Protein AF-A0A0F7N0R4-F1 (afdb_monomer_lite)

pLDDT: mean 83.0, std 13.78, range [40.03, 98.12]

Sequence (291 aa):
MAAGTATLERPTSLPVPADRRVPARPVERRAVWWAACLICGGLAGLLLAVVGTLRGARPSRRRVLIVVWGTVVQAVLACAFAVLGSGGQIRPCAAPGEGGGVWQTARTVLNAPVSGAALLYAAGEGGEIYHCAANGTTAVILDDGFARAGTMYGTVFLTDQRAETQSPRMRKLSEHEARHSDQWALGSLLAGPAAFPALYAADEVFFPGAYNHFEQAAGLEDGGYDPPPDSPPAAGRLAVLSVGVLVGYTLAASPGRRRPAPVVRPGPVPAALHDPGADRGRETAKPAGRR

Radius of gyration: 32.19 Å; chains: 1; bounding box: 88×51×93 Å

Secondary structure (DSSP, 8-state):
--------PPP--PPPPTT--PPPPPTHHHHHHHHHHHHHHHHHHHHHHHHHHHTTPPPPHHHHHHHHHHHHHHHHHHHHHHHHTTSSEEE----------HHHHHHHHHHHHHHHHHHHHHHHTTPEEEEETTTTEEEEE-SS--STT-EEETTEEEE---S-TTSHHHHHHHHHHHHHHHHHHHHHHHH-TTHHHHHHHHHHHHS-GGG-HHHHHT-HHHHTPPPPPSS--HHHHHHHHHHHHHHHHHHHHS-----PPP--PPPPPP-----TT--------PPPP--

Foldseek 3Di:
DDDDDDDDDDPDPDPDPPPPPPPDDDPVVLVVCLVLLCQAWAPVSNVVSVVCVVVVHDDDPVRVVVSVVSSVLLVVLLVLLVVLVVPADEDEAPAPAPQDDPLLVLLCNLQSNQNSVVSVVLVVQVWHWYAHRRLRAIETAGCDDDPPAFDAGQRYTYGNPPDPSHDPLVNLLNQLSSLVNSLQSVLCNRTRNCRSVVLQVVQCVLFNDLRRVSSVSSPQVSNVHDHDPPDTDPSNVVVVVVVVVVVVCCVVVVPPPPPPDPPPDPDPPPPPPPPPPPPPDDDDDDDDDDD

Structure (mmCIF, N/CA/C/O backbone):
data_AF-A0A0F7N0R4-F1
#
_entry.id   AF-A0A0F7N0R4-F1
#
loop_
_atom_site.group_PDB
_atom_site.id
_atom_site.type_symbol
_atom_site.label_atom_id
_atom_site.label_alt_id
_atom_site.label_comp_id
_atom_site.label_asym_id
_atom_site.label_entity_id
_atom_site.label_seq_id
_atom_site.pdbx_PDB_ins_code
_atom_site.Cartn_x
_atom_site.Cartn_y
_atom_site.Cartn_z
_atom_site.occupancy
_atom_site.B_iso_or_equiv
_atom_site.auth_seq_id
_atom_site.auth_comp_id
_atom_site.auth_asym_id
_atom_site.auth_atom_id
_atom_site.pdbx_PDB_model_num
ATOM 1 N N . MET A 1 1 ? -65.897 5.878 63.036 1.00 42.22 1 MET A N 1
ATOM 2 C CA . MET A 1 1 ? -64.715 5.135 62.551 1.00 42.22 1 MET A CA 1
ATOM 3 C C . MET A 1 1 ? -63.951 6.067 61.625 1.00 42.22 1 MET A C 1
ATOM 5 O O . MET A 1 1 ? -64.451 6.362 60.550 1.00 42.22 1 MET A O 1
ATOM 9 N N . ALA A 1 2 ? -62.837 6.636 62.088 1.00 40.03 2 ALA A N 1
ATOM 10 C CA . ALA A 1 2 ? -62.040 7.594 61.323 1.00 40.03 2 ALA A CA 1
ATOM 11 C C . ALA A 1 2 ? -60.852 6.860 60.688 1.00 40.03 2 ALA A C 1
ATOM 13 O O . ALA A 1 2 ? -60.072 6.225 61.395 1.00 40.03 2 ALA A O 1
ATOM 14 N N . ALA A 1 3 ? -60.756 6.906 59.359 1.00 47.62 3 ALA A N 1
ATOM 15 C CA . ALA A 1 3 ? -59.657 6.324 58.600 1.00 47.62 3 ALA A CA 1
ATOM 16 C C . ALA A 1 3 ? -58.421 7.227 58.726 1.00 47.62 3 ALA A C 1
ATOM 18 O O . ALA A 1 3 ? -58.425 8.362 58.255 1.00 47.62 3 ALA A O 1
ATOM 19 N N . GLY A 1 4 ? -57.381 6.732 59.399 1.00 49.12 4 GLY A N 1
ATOM 20 C CA . GLY A 1 4 ? -56.104 7.425 59.534 1.00 49.12 4 GLY A CA 1
ATOM 21 C C . GLY A 1 4 ? -55.312 7.381 58.228 1.00 49.12 4 GLY A C 1
ATOM 22 O O . GLY A 1 4 ? -54.872 6.320 57.795 1.00 49.12 4 GLY A O 1
ATOM 23 N N . THR A 1 5 ? -55.121 8.539 57.606 1.00 60.91 5 THR A N 1
ATOM 24 C CA . THR A 1 5 ? -54.169 8.764 56.513 1.00 60.91 5 THR A CA 1
ATOM 25 C C . THR A 1 5 ? -52.740 8.666 57.042 1.00 60.91 5 THR A C 1
ATOM 27 O O . THR A 1 5 ? -52.272 9.567 57.734 1.00 60.91 5 THR A O 1
ATOM 30 N N . ALA A 1 6 ? -52.046 7.574 56.719 1.00 57.62 6 ALA A N 1
ATOM 31 C CA . ALA A 1 6 ? -50.618 7.423 56.974 1.00 57.62 6 ALA A CA 1
ATOM 32 C C . ALA A 1 6 ? -49.815 8.176 55.900 1.00 57.62 6 ALA A C 1
ATOM 34 O O . ALA A 1 6 ? -49.790 7.791 54.730 1.00 57.62 6 ALA A O 1
ATOM 35 N N . THR A 1 7 ? -49.171 9.268 56.297 1.00 61.19 7 THR A N 1
ATOM 36 C CA . THR A 1 7 ? -48.218 10.027 55.485 1.00 61.19 7 THR A CA 1
ATOM 37 C C . THR A 1 7 ? -46.930 9.216 55.343 1.00 61.19 7 THR A C 1
ATOM 39 O O . THR A 1 7 ? -46.202 9.012 56.309 1.00 61.19 7 THR A O 1
ATOM 42 N N . LEU A 1 8 ? -46.658 8.721 54.135 1.00 59.88 8 LEU A N 1
ATOM 43 C CA . LEU A 1 8 ? -45.416 8.024 53.803 1.00 59.88 8 LEU A CA 1
ATOM 44 C C . LEU A 1 8 ? -44.277 9.054 53.725 1.00 59.88 8 LEU A C 1
ATOM 46 O O . LEU A 1 8 ? -44.178 9.805 52.752 1.00 59.88 8 LEU A O 1
ATOM 50 N N . GLU A 1 9 ? -43.437 9.122 54.760 1.00 63.44 9 GLU A N 1
ATOM 51 C CA . GLU A 1 9 ? -42.225 9.943 54.744 1.00 63.44 9 GLU A CA 1
ATOM 52 C C . GLU A 1 9 ? -41.268 9.454 53.651 1.00 63.44 9 GLU A C 1
ATOM 54 O O . GLU A 1 9 ? -40.912 8.276 53.559 1.00 63.44 9 GLU A O 1
ATOM 59 N N . ARG A 1 10 ? -40.863 10.382 52.781 1.00 71.38 10 ARG A N 1
ATOM 60 C CA . ARG A 1 10 ? -39.914 10.129 51.700 1.00 71.38 10 ARG A CA 1
ATOM 61 C C . ARG A 1 10 ? -38.535 9.881 52.323 1.00 71.38 10 ARG A C 1
ATOM 63 O O . ARG A 1 10 ? -38.032 10.786 52.984 1.00 71.38 10 ARG A O 1
ATOM 70 N N . PRO A 1 11 ? -37.898 8.716 52.107 1.00 67.81 11 PRO A N 1
ATOM 71 C CA . PRO A 1 11 ? -36.597 8.434 52.692 1.00 67.81 11 PRO A CA 1
ATOM 72 C C . PRO A 1 11 ? -35.573 9.461 52.208 1.00 67.81 11 PRO A C 1
ATOM 74 O O . PRO A 1 11 ? -35.358 9.634 51.004 1.00 67.81 11 PRO A O 1
ATOM 77 N N . THR A 1 12 ? -34.962 10.153 53.165 1.00 76.19 12 THR A N 1
ATOM 78 C CA . THR A 1 12 ? -33.886 11.117 52.955 1.00 76.19 12 THR A CA 1
ATOM 79 C C . THR A 1 12 ? -32.720 10.391 52.295 1.00 76.19 12 THR A C 1
ATOM 81 O O . THR A 1 12 ? -32.043 9.570 52.913 1.00 76.19 12 THR A O 1
ATOM 84 N N . SER A 1 13 ? -32.510 10.643 51.005 1.00 72.31 13 SER A N 1
ATOM 85 C CA . SER A 1 13 ? -31.390 10.085 50.255 1.00 72.31 13 SER A CA 1
ATOM 86 C C . SER A 1 13 ? -30.082 10.532 50.903 1.00 72.31 13 SER A C 1
ATOM 88 O O . SER A 1 13 ? -29.785 11.729 50.918 1.00 72.31 13 SER A O 1
ATOM 90 N N . LEU A 1 14 ? -29.317 9.578 51.440 1.00 73.12 14 LEU A N 1
ATOM 91 C CA . LEU A 1 14 ? -27.995 9.842 52.000 1.00 73.12 14 LEU A CA 1
ATOM 92 C C . LEU A 1 14 ? -27.112 10.528 50.943 1.00 73.12 14 LEU A C 1
ATOM 94 O O . LEU A 1 14 ? -27.122 10.109 49.780 1.00 73.12 14 LEU A O 1
ATOM 98 N N . PRO A 1 15 ? -26.351 11.570 51.321 1.00 72.88 15 PRO A N 1
ATOM 99 C CA . PRO A 1 15 ? -25.442 12.245 50.409 1.00 72.88 15 PRO A CA 1
ATOM 100 C C . PRO A 1 15 ? -24.428 11.231 49.874 1.00 72.88 15 PRO A C 1
ATOM 102 O O . PRO A 1 15 ? -23.649 10.647 50.626 1.00 72.88 15 PRO A O 1
ATOM 105 N N . VAL A 1 16 ? -24.459 10.996 48.561 1.00 72.75 16 VAL A N 1
ATOM 106 C CA . VAL A 1 16 ? -23.454 10.174 47.882 1.00 72.75 16 VAL A CA 1
ATOM 107 C C . VAL A 1 16 ? -22.102 10.871 48.071 1.00 72.75 16 VAL A C 1
ATOM 109 O O . VAL A 1 16 ? -21.978 12.032 47.671 1.00 72.75 16 VAL A O 1
ATOM 112 N N . PRO A 1 17 ? -21.093 10.219 48.679 1.00 73.44 17 PRO A N 1
ATOM 113 C CA . PRO A 1 17 ? -19.802 10.846 48.926 1.00 73.44 17 PRO A CA 1
ATOM 114 C C . PRO A 1 17 ? -19.185 11.319 47.606 1.00 73.44 17 PRO A C 1
ATOM 116 O O . PRO A 1 17 ? -19.053 10.553 46.648 1.00 73.44 17 PRO A O 1
ATOM 119 N N . ALA A 1 18 ? -18.813 12.598 47.564 1.00 68.88 18 ALA A N 1
ATOM 120 C CA . ALA A 1 18 ? -18.333 13.303 46.375 1.00 68.88 18 ALA A CA 1
ATOM 121 C C . ALA A 1 18 ? -16.980 12.789 45.821 1.00 68.88 18 ALA A C 1
ATOM 123 O O . ALA A 1 18 ? -16.531 13.246 44.769 1.00 68.88 18 ALA A O 1
ATOM 124 N N . ASP A 1 19 ? -16.357 11.807 46.477 1.00 65.69 19 ASP A N 1
ATOM 125 C CA . ASP A 1 19 ? -14.932 11.478 46.337 1.00 65.69 19 ASP A CA 1
ATOM 126 C C . ASP A 1 19 ? -14.569 10.377 45.331 1.00 65.69 19 ASP A C 1
ATOM 128 O O . ASP A 1 19 ? -13.415 9.965 45.230 1.00 65.69 19 ASP A O 1
ATOM 132 N N . ARG A 1 20 ? -15.509 9.914 44.502 1.00 66.94 20 ARG A N 1
ATOM 133 C CA . ARG A 1 20 ? -15.181 9.023 43.369 1.00 66.94 20 ARG A CA 1
ATOM 134 C C . ARG A 1 20 ? -15.458 9.665 42.020 1.00 66.94 20 ARG A C 1
ATOM 136 O O . ARG A 1 20 ? -16.084 9.070 41.144 1.00 66.94 20 ARG A O 1
ATOM 143 N N . ARG A 1 21 ? -14.920 10.867 41.796 1.00 70.25 21 ARG A N 1
ATOM 144 C CA . ARG A 1 21 ? -14.707 11.333 40.419 1.00 70.25 21 ARG A CA 1
ATOM 145 C C . ARG A 1 21 ? -13.590 10.493 39.812 1.00 70.25 21 ARG A C 1
ATOM 147 O O . ARG A 1 21 ? -12.414 10.712 40.077 1.00 70.25 21 ARG A O 1
ATOM 154 N N . VAL A 1 22 ? -13.968 9.492 39.018 1.00 70.56 22 VAL A N 1
ATOM 155 C CA . VAL A 1 22 ? -13.020 8.748 38.182 1.00 70.56 22 VAL A CA 1
ATOM 156 C C . VAL A 1 22 ? -12.262 9.781 37.343 1.00 70.56 22 VAL A C 1
ATOM 158 O O . VAL A 1 22 ? -12.920 10.532 36.616 1.00 70.56 22 VAL A O 1
ATOM 161 N N . PRO A 1 23 ? -10.923 9.863 37.438 1.00 74.06 23 PRO A N 1
ATOM 162 C CA . PRO A 1 23 ? -10.163 10.862 36.704 1.00 74.06 23 PRO A CA 1
ATOM 163 C C . PRO A 1 23 ? -10.482 10.737 35.216 1.00 74.06 23 PRO A C 1
ATOM 165 O O . PRO A 1 23 ? -10.454 9.638 34.645 1.00 74.06 23 PRO A O 1
ATOM 168 N N . ALA A 1 24 ? -10.837 11.866 34.598 1.00 69.44 24 ALA A N 1
ATOM 169 C CA . ALA A 1 24 ? -11.063 11.931 33.167 1.00 69.44 24 ALA A CA 1
ATOM 170 C C . ALA A 1 24 ? -9.808 11.391 32.475 1.00 69.44 24 ALA A C 1
ATOM 172 O O . ALA A 1 24 ? -8.700 11.880 32.691 1.00 69.44 24 ALA A O 1
ATOM 173 N N . ARG A 1 25 ? -9.960 10.316 31.695 1.00 69.19 25 ARG A N 1
ATOM 174 C CA . ARG A 1 25 ? -8.814 9.737 30.992 1.00 69.19 25 ARG A CA 1
ATOM 175 C C . ARG A 1 25 ? -8.260 10.777 30.011 1.00 69.19 25 ARG A C 1
ATOM 177 O O . ARG A 1 25 ? -9.061 11.353 29.273 1.00 69.19 25 ARG A O 1
ATOM 184 N N . PRO A 1 26 ? -6.933 10.970 29.956 1.00 75.94 26 PRO A N 1
ATOM 185 C CA . PRO A 1 26 ? -6.320 12.004 29.132 1.00 75.94 26 PRO A CA 1
ATOM 186 C C . PRO A 1 26 ? -6.641 11.793 27.647 1.00 75.94 26 PRO A C 1
ATOM 188 O O . PRO A 1 26 ? -6.550 10.675 27.127 1.00 75.94 26 PRO A O 1
ATOM 191 N N . VAL A 1 27 ? -7.031 12.881 26.977 1.00 80.50 27 VAL A N 1
ATOM 192 C CA . VAL A 1 27 ? -7.391 12.939 25.548 1.00 80.50 27 VAL A CA 1
ATOM 193 C C . VAL A 1 27 ? -6.231 12.475 24.657 1.00 80.50 27 VAL A C 1
ATOM 195 O O . VAL A 1 27 ? -6.460 11.810 23.649 1.00 80.50 27 VAL A O 1
ATOM 198 N N . GLU A 1 28 ? -4.991 12.713 25.084 1.00 80.62 28 GLU A N 1
ATOM 199 C CA . GLU A 1 28 ? -3.750 12.367 24.374 1.00 80.62 28 GLU A CA 1
ATOM 200 C C . GLU A 1 28 ? -3.661 10.886 23.984 1.00 80.62 28 GLU A C 1
ATOM 202 O O . GLU A 1 28 ? -3.286 10.548 22.861 1.00 80.62 28 GLU A O 1
ATOM 207 N N . ARG A 1 29 ? -4.106 9.977 24.862 1.00 87.44 29 ARG A N 1
ATOM 208 C CA . ARG A 1 29 ? -4.071 8.531 24.576 1.00 87.44 29 ARG A CA 1
ATOM 209 C C . ARG A 1 29 ? -4.989 8.136 23.417 1.00 87.44 29 ARG A C 1
ATOM 211 O O . ARG A 1 29 ? -4.783 7.086 22.815 1.00 87.44 29 ARG A O 1
ATOM 218 N N . ARG A 1 30 ? -6.011 8.946 23.114 1.00 90.75 30 ARG A N 1
ATOM 219 C CA . ARG A 1 30 ? -6.930 8.701 21.992 1.00 90.75 30 ARG A CA 1
ATOM 220 C C . ARG A 1 30 ? -6.289 9.094 20.668 1.00 90.75 30 ARG A C 1
ATOM 222 O O . ARG A 1 30 ? -6.369 8.314 19.730 1.00 90.75 30 ARG A O 1
ATOM 229 N N . ALA A 1 31 ? -5.615 10.242 20.621 1.00 91.62 31 ALA A N 1
ATOM 230 C CA . ALA A 1 31 ? -4.948 10.721 19.413 1.00 91.62 31 ALA A CA 1
ATOM 231 C C . ALA A 1 31 ? -3.847 9.754 18.951 1.00 91.62 31 ALA A C 1
ATOM 233 O O . ALA A 1 31 ? -3.835 9.356 17.790 1.00 91.62 31 ALA A O 1
ATOM 234 N N . VAL A 1 32 ? -2.998 9.287 19.877 1.00 93.25 32 VAL A N 1
ATOM 235 C CA . VAL A 1 32 ? -1.951 8.292 19.572 1.00 93.25 32 VAL A CA 1
ATOM 236 C C . VAL A 1 32 ? -2.558 6.994 19.031 1.00 93.25 32 VAL A C 1
ATOM 238 O O . VAL A 1 32 ? -2.083 6.442 18.042 1.00 93.25 32 VAL A O 1
ATOM 241 N N . TRP A 1 33 ? -3.647 6.519 19.643 1.00 94.12 33 TRP A N 1
ATOM 242 C CA . TRP A 1 33 ? -4.355 5.327 19.175 1.00 94.12 33 TRP A CA 1
ATOM 243 C C . TRP A 1 33 ? -4.931 5.496 17.762 1.00 94.12 33 TRP A C 1
ATOM 245 O O . TRP A 1 33 ? -4.833 4.586 16.939 1.00 94.12 33 TRP A O 1
ATOM 255 N N . TRP A 1 34 ? -5.529 6.652 17.472 1.00 95.88 34 TRP A N 1
ATOM 256 C CA . TRP A 1 34 ? -6.086 6.966 16.157 1.00 95.88 34 TRP A CA 1
ATOM 257 C C . TRP A 1 34 ? -5.004 7.063 15.083 1.00 95.88 34 TRP A C 1
ATOM 259 O O . TRP A 1 34 ? -5.170 6.471 14.020 1.00 95.88 34 TRP A O 1
ATOM 269 N N . ALA A 1 35 ? -3.883 7.722 15.383 1.00 94.62 35 ALA A N 1
ATOM 270 C CA . ALA A 1 35 ? -2.737 7.808 14.484 1.00 94.62 35 ALA A CA 1
ATOM 271 C C . ALA A 1 35 ? -2.163 6.420 14.159 1.00 94.62 35 ALA A C 1
ATOM 273 O O . ALA A 1 35 ? -1.967 6.091 12.994 1.00 94.62 35 ALA A O 1
ATOM 274 N N . ALA A 1 36 ? -1.989 5.558 15.165 1.00 93.94 36 ALA A N 1
ATOM 275 C CA . ALA A 1 36 ? -1.517 4.191 14.949 1.00 93.94 36 ALA A CA 1
ATOM 276 C C . ALA A 1 36 ? -2.483 3.371 14.066 1.00 93.94 36 ALA A C 1
ATOM 278 O O . ALA A 1 36 ? -2.060 2.614 13.191 1.00 93.94 36 ALA A O 1
ATOM 279 N N . CYS A 1 37 ? -3.798 3.556 14.240 1.00 94.75 37 CYS A N 1
ATOM 280 C CA . CYS A 1 37 ? -4.799 2.915 13.383 1.00 94.75 37 CYS A CA 1
ATOM 281 C C . CYS A 1 37 ? -4.778 3.447 11.942 1.00 94.75 37 CYS A C 1
ATOM 283 O O . CYS A 1 37 ? -4.999 2.659 11.025 1.00 94.75 37 CYS A O 1
ATOM 285 N N . LEU A 1 38 ? -4.504 4.742 11.746 1.00 95.56 38 LEU A N 1
ATOM 286 C CA . LEU A 1 38 ? -4.322 5.347 10.425 1.00 95.56 38 LEU A CA 1
ATOM 287 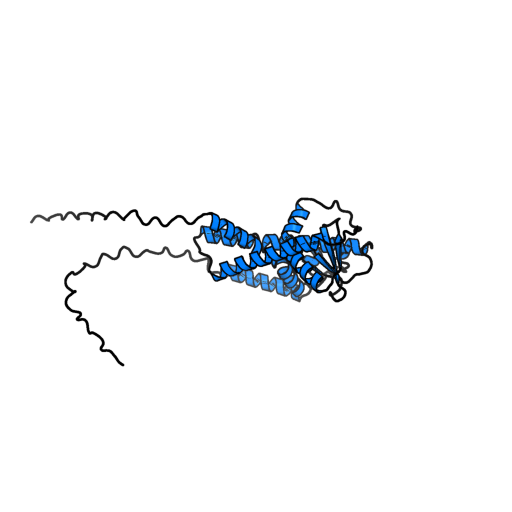C C . LEU A 1 38 ? -3.089 4.771 9.716 1.00 95.56 38 LEU A C 1
ATOM 289 O O . LEU A 1 38 ? -3.181 4.379 8.562 1.00 95.56 38 LEU A O 1
ATOM 293 N N . ILE A 1 39 ? -1.959 4.651 10.417 1.00 93.69 39 ILE A N 1
ATOM 294 C CA . ILE A 1 39 ? -0.712 4.104 9.852 1.00 93.69 39 ILE A CA 1
ATOM 295 C C . ILE A 1 39 ? -0.875 2.631 9.444 1.00 93.69 39 ILE A C 1
ATOM 297 O O . ILE A 1 39 ? -0.385 2.213 8.397 1.00 93.69 39 ILE A O 1
ATOM 301 N N . CYS A 1 40 ? -1.560 1.830 10.266 1.00 94.00 40 CYS A N 1
ATOM 302 C CA . CYS A 1 40 ? -1.717 0.396 10.008 1.00 94.00 40 CYS A CA 1
ATOM 303 C C . CYS A 1 40 ? -2.836 0.063 9.013 1.00 94.00 40 CYS A C 1
ATOM 305 O O . CYS A 1 40 ? -2.734 -0.931 8.303 1.00 94.00 40 CYS A O 1
ATOM 307 N N . GLY A 1 41 ? -3.931 0.825 9.019 1.00 92.75 41 GLY A N 1
ATOM 308 C CA . GLY A 1 41 ? -5.164 0.469 8.310 1.00 92.75 41 GLY A CA 1
ATOM 309 C C . GLY A 1 41 ? -5.760 1.596 7.477 1.00 92.75 41 GLY A C 1
ATOM 310 O O . GLY A 1 41 ? -6.936 1.514 7.123 1.00 92.75 41 GLY A O 1
ATOM 311 N N . GLY A 1 42 ? -5.005 2.663 7.219 1.00 95.81 42 GLY A N 1
ATOM 312 C CA . GLY A 1 42 ? -5.467 3.812 6.452 1.00 95.81 42 GLY A CA 1
ATOM 313 C C . GLY A 1 42 ? -6.679 4.512 7.076 1.00 95.81 42 GLY A C 1
ATOM 314 O O . GLY A 1 42 ? -6.965 4.416 8.278 1.00 95.81 42 GLY A O 1
ATOM 315 N N . LEU A 1 43 ? -7.425 5.224 6.236 1.00 96.75 43 LEU A N 1
ATOM 316 C CA . LEU A 1 43 ? -8.651 5.926 6.611 1.00 96.75 43 LEU A CA 1
ATOM 317 C C . LEU A 1 43 ? -9.712 4.972 7.182 1.00 96.75 43 LEU A C 1
ATOM 319 O O . LEU A 1 43 ? -10.413 5.339 8.128 1.00 96.75 43 LEU A O 1
ATOM 323 N N . ALA A 1 44 ? -9.799 3.735 6.683 1.00 96.06 44 ALA A N 1
ATOM 324 C CA . ALA A 1 44 ? -10.701 2.720 7.225 1.00 96.06 44 ALA A CA 1
ATOM 325 C C . ALA A 1 44 ? -10.356 2.363 8.683 1.00 96.06 44 ALA A C 1
ATOM 327 O O . ALA A 1 44 ? -11.233 2.344 9.556 1.00 96.06 44 ALA A O 1
ATOM 328 N N . GLY A 1 45 ? -9.072 2.133 8.976 1.00 95.06 45 GLY A N 1
ATOM 329 C CA . GLY A 1 45 ? -8.573 1.870 10.325 1.00 95.06 45 GLY A CA 1
ATOM 330 C C . GLY A 1 45 ? -8.865 3.024 11.286 1.00 95.06 45 GLY A C 1
ATOM 331 O O . GLY A 1 45 ? -9.372 2.797 12.394 1.00 95.06 45 GLY A O 1
ATOM 332 N N . LEU A 1 46 ? -8.615 4.259 10.841 1.00 96.25 46 LEU A N 1
ATOM 333 C CA . LEU A 1 46 ? -8.924 5.480 11.587 1.00 96.25 46 LEU A CA 1
ATOM 334 C C . LEU A 1 46 ? -10.423 5.596 11.895 1.00 96.25 46 LEU A C 1
ATOM 336 O O . LEU A 1 46 ? -10.801 5.768 13.057 1.00 96.25 46 LEU A O 1
ATOM 340 N N . LEU A 1 47 ? -11.285 5.445 10.886 1.00 96.25 47 LEU A N 1
ATOM 341 C CA . LEU A 1 47 ? -12.737 5.535 11.040 1.00 96.25 47 LEU A CA 1
ATOM 342 C C . LEU A 1 47 ? -13.253 4.524 12.073 1.00 96.25 47 LEU A C 1
ATOM 344 O O . LEU A 1 47 ? -14.004 4.883 12.984 1.00 96.25 47 LEU A O 1
ATOM 348 N N . LEU A 1 48 ? -12.802 3.268 11.992 1.00 94.19 48 LEU A N 1
ATOM 349 C CA . LEU A 1 48 ? -13.169 2.225 12.954 1.00 94.19 48 LEU A CA 1
ATOM 350 C C . LEU A 1 48 ? -12.709 2.560 14.380 1.00 94.19 48 LEU A C 1
ATOM 352 O O . LEU A 1 48 ? -13.413 2.252 15.348 1.00 94.19 48 LEU A O 1
ATOM 356 N N . ALA A 1 49 ? -11.536 3.175 14.533 1.00 93.56 49 ALA A N 1
ATOM 357 C CA . ALA A 1 49 ? -11.013 3.590 15.829 1.00 93.56 49 ALA A CA 1
ATOM 358 C C . ALA A 1 49 ? -11.805 4.765 16.425 1.00 93.56 49 ALA A C 1
ATOM 360 O O . ALA A 1 49 ? -12.160 4.720 17.610 1.00 93.56 49 ALA A O 1
ATOM 361 N N . VAL A 1 50 ? -12.141 5.774 15.616 1.00 94.00 50 VAL A N 1
ATOM 362 C CA . VAL A 1 50 ? -12.950 6.932 16.027 1.00 94.00 50 VAL A CA 1
ATOM 363 C C . VAL A 1 50 ? -14.351 6.483 16.431 1.00 94.00 50 VAL A C 1
ATOM 365 O O . VAL A 1 50 ? -14.763 6.731 17.564 1.00 94.00 50 VAL A O 1
ATOM 368 N N . VAL A 1 51 ? -15.053 5.732 15.576 1.00 93.62 51 VAL A N 1
ATOM 369 C CA . VAL A 1 51 ? -16.404 5.220 15.871 1.00 93.62 51 VAL A CA 1
ATOM 370 C C . VAL A 1 51 ? -16.404 4.341 17.122 1.00 93.62 51 VAL A C 1
ATOM 372 O O . VAL A 1 51 ? -17.287 4.474 17.972 1.00 93.62 51 VAL A O 1
ATOM 375 N N . GLY A 1 52 ? -15.404 3.467 17.278 1.00 92.25 52 GLY A N 1
ATOM 376 C CA . GLY A 1 52 ? -15.244 2.658 18.488 1.00 92.25 52 GLY A CA 1
ATOM 377 C C . GLY A 1 52 ? -15.080 3.515 19.746 1.00 92.25 52 GLY A C 1
ATOM 378 O O . GLY A 1 52 ? -15.732 3.257 20.757 1.00 92.25 52 GLY A O 1
ATOM 379 N N . THR A 1 53 ? -14.276 4.577 19.661 1.00 91.56 53 THR A N 1
ATOM 380 C CA . THR A 1 53 ? -14.042 5.516 20.769 1.00 91.56 53 THR A CA 1
ATOM 381 C C . THR A 1 53 ? -15.311 6.290 21.132 1.00 91.56 53 THR A C 1
ATOM 383 O O . THR A 1 53 ? -15.647 6.381 22.312 1.00 91.56 53 THR A O 1
ATOM 386 N N . LEU A 1 54 ? -16.047 6.794 20.134 1.00 90.69 54 LEU A N 1
ATOM 387 C CA . LEU A 1 54 ? -17.312 7.515 20.326 1.00 90.69 54 LEU A CA 1
ATOM 388 C C . LEU A 1 54 ? -18.397 6.628 20.953 1.00 90.69 54 LEU A C 1
ATOM 390 O O . LEU A 1 54 ? -19.206 7.104 21.742 1.00 90.69 54 LEU A O 1
ATOM 394 N N . ARG A 1 55 ? -18.380 5.322 20.665 1.00 93.56 55 ARG A N 1
ATOM 395 C CA . ARG A 1 55 ? -19.277 4.330 21.284 1.00 93.56 55 ARG A CA 1
ATOM 396 C C . ARG A 1 55 ? -18.826 3.859 22.670 1.00 93.56 55 ARG A C 1
ATOM 398 O O . ARG A 1 55 ? -19.458 2.977 23.243 1.00 93.56 55 ARG A O 1
ATOM 405 N N . GLY A 1 56 ? -17.722 4.387 23.202 1.00 90.19 56 GLY A N 1
ATOM 406 C CA . GLY A 1 56 ? -17.158 3.957 24.483 1.00 90.19 56 GLY A CA 1
ATOM 407 C C . GLY A 1 56 ? -16.570 2.540 24.468 1.00 90.19 56 GLY A C 1
ATOM 408 O O . GLY A 1 56 ? -16.261 1.994 25.531 1.00 90.19 56 GLY A O 1
ATOM 409 N N . ALA A 1 57 ? -16.390 1.938 23.287 1.00 90.25 57 ALA A N 1
ATOM 410 C CA . ALA A 1 57 ? -15.776 0.627 23.161 1.00 90.25 57 ALA A CA 1
ATOM 411 C C . ALA A 1 57 ? -14.287 0.718 23.516 1.00 90.25 57 ALA A C 1
ATOM 413 O O . ALA A 1 57 ? -13.566 1.611 23.067 1.00 90.25 57 ALA A O 1
ATOM 414 N N . ARG A 1 58 ? -13.808 -0.229 24.325 1.00 91.62 58 ARG A N 1
ATOM 415 C CA . ARG A 1 58 ? -12.379 -0.358 24.624 1.00 91.62 58 ARG A CA 1
ATOM 416 C C . ARG A 1 58 ? -11.767 -1.358 23.646 1.00 91.62 58 ARG A C 1
ATOM 418 O O . ARG A 1 58 ? -12.310 -2.458 23.525 1.00 91.62 58 ARG A O 1
ATOM 425 N N . PRO A 1 59 ? -10.660 -1.023 22.958 1.00 91.06 59 PRO A N 1
ATOM 426 C CA . PRO A 1 59 ? -9.978 -2.005 22.131 1.00 91.06 59 PRO A CA 1
ATOM 427 C C . PRO A 1 59 ? -9.480 -3.155 23.016 1.00 91.06 59 PRO A C 1
ATOM 429 O O . PRO A 1 59 ? -9.057 -2.946 24.157 1.00 91.06 59 PRO A O 1
ATOM 432 N N . SER A 1 60 ? -9.548 -4.381 22.501 1.00 92.19 60 SER A N 1
ATOM 433 C CA . SER A 1 60 ? -8.981 -5.539 23.192 1.00 92.19 60 SER A CA 1
ATOM 434 C C . SER A 1 60 ? -7.456 -5.403 23.280 1.00 92.19 60 SER A C 1
ATOM 436 O O . SER A 1 60 ? -6.831 -4.805 22.403 1.00 92.19 60 SER A O 1
ATOM 438 N N . ARG A 1 61 ? -6.830 -5.997 24.309 1.00 93.69 61 ARG A N 1
ATOM 439 C CA . ARG A 1 61 ? -5.358 -5.988 24.459 1.00 93.69 61 ARG A CA 1
ATOM 440 C C . ARG A 1 61 ? -4.651 -6.515 23.206 1.00 93.69 61 ARG A C 1
ATOM 442 O O . ARG A 1 61 ? -3.672 -5.926 22.775 1.00 93.69 61 ARG A O 1
ATOM 449 N N . ARG A 1 62 ? -5.196 -7.571 22.590 1.00 93.44 62 ARG A N 1
ATOM 450 C CA . ARG A 1 62 ? -4.679 -8.145 21.336 1.00 93.44 62 ARG A CA 1
ATOM 451 C C . ARG A 1 62 ? -4.688 -7.127 20.195 1.00 93.44 62 ARG A C 1
ATOM 453 O O . ARG A 1 62 ? -3.669 -6.952 19.545 1.00 93.44 62 ARG A O 1
ATOM 460 N N . ARG A 1 63 ? -5.804 -6.413 19.991 1.00 90.88 63 ARG A N 1
ATOM 461 C CA . ARG A 1 63 ? -5.903 -5.379 18.947 1.00 90.88 63 ARG A CA 1
ATOM 462 C C . ARG A 1 63 ? -4.905 -4.248 19.182 1.00 90.88 63 ARG A C 1
ATOM 464 O O . ARG A 1 63 ? -4.291 -3.786 18.231 1.00 90.88 63 ARG A O 1
ATOM 471 N N . VAL A 1 64 ? -4.742 -3.824 20.437 1.00 92.44 64 VAL A N 1
ATOM 472 C CA . VAL A 1 64 ? -3.750 -2.800 20.792 1.00 92.44 64 VAL A CA 1
ATOM 473 C C . VAL A 1 64 ? -2.341 -3.273 20.445 1.00 92.44 64 VAL A C 1
ATOM 475 O O . VAL A 1 64 ? -1.625 -2.547 19.771 1.00 92.44 64 VAL A O 1
ATOM 478 N N . LEU A 1 65 ? -1.970 -4.495 20.839 1.00 94.00 65 LEU A N 1
ATOM 479 C CA . LEU A 1 65 ? -0.652 -5.056 20.535 1.00 94.00 65 LEU A CA 1
ATOM 480 C C . LEU A 1 65 ? -0.391 -5.141 19.027 1.00 94.00 65 LEU A C 1
ATOM 482 O O . LEU A 1 65 ? 0.664 -4.705 18.587 1.00 94.00 65 LEU A O 1
ATOM 486 N N . ILE A 1 66 ? -1.352 -5.637 18.240 1.00 93.12 66 ILE A N 1
ATOM 487 C CA . ILE A 1 66 ? -1.217 -5.744 16.777 1.00 93.12 66 ILE A CA 1
ATOM 488 C C . ILE A 1 66 ? -0.975 -4.368 16.145 1.00 93.12 66 ILE A C 1
ATOM 490 O O . ILE A 1 66 ? -0.052 -4.215 15.357 1.00 93.12 66 ILE A O 1
ATOM 494 N N . VAL A 1 67 ? -1.772 -3.358 16.507 1.00 93.69 67 VAL A N 1
ATOM 495 C CA . VAL A 1 67 ? -1.646 -2.002 15.944 1.00 93.69 67 VAL A CA 1
ATOM 496 C C . VAL A 1 67 ? -0.347 -1.322 16.383 1.00 93.69 67 VAL A C 1
ATOM 498 O O . VAL A 1 67 ? 0.270 -0.616 15.590 1.00 93.69 67 VAL A O 1
ATOM 501 N N . VAL A 1 68 ? 0.098 -1.544 17.623 1.00 95.38 68 VAL A N 1
ATOM 502 C CA . VAL A 1 68 ? 1.377 -1.005 18.106 1.00 95.38 68 VAL A CA 1
ATOM 503 C C . VAL A 1 68 ? 2.539 -1.631 17.338 1.00 95.38 68 VAL A C 1
ATOM 505 O O . VAL A 1 68 ? 3.347 -0.898 16.779 1.00 95.38 68 VAL A O 1
ATOM 508 N N . TRP A 1 69 ? 2.596 -2.961 17.248 1.00 96.75 69 TRP A N 1
ATOM 509 C CA . TRP A 1 69 ? 3.656 -3.648 16.506 1.00 96.75 69 TRP A CA 1
ATOM 510 C C . TRP A 1 69 ? 3.635 -3.314 15.016 1.00 96.75 69 TRP A C 1
ATOM 512 O O . TRP A 1 69 ? 4.687 -3.028 14.455 1.00 96.75 69 TRP A O 1
ATOM 522 N N . GLY A 1 70 ? 2.452 -3.267 14.397 1.00 94.88 70 GLY A N 1
ATOM 523 C CA . GLY A 1 70 ? 2.298 -2.839 13.008 1.00 94.88 70 GLY A CA 1
ATOM 524 C C . GLY A 1 70 ? 2.852 -1.433 12.781 1.00 94.88 70 GLY A C 1
ATOM 525 O O . GLY A 1 70 ? 3.645 -1.228 11.871 1.00 94.88 70 GLY A O 1
ATOM 526 N N . THR A 1 71 ? 2.524 -0.483 13.661 1.00 95.94 71 THR A N 1
ATOM 527 C CA . THR A 1 71 ? 3.056 0.890 13.591 1.00 95.94 71 THR A CA 1
ATOM 528 C C . THR A 1 71 ? 4.577 0.923 13.732 1.00 95.94 71 THR A C 1
ATOM 530 O O . THR A 1 71 ? 5.236 1.646 12.990 1.00 95.94 71 THR A O 1
ATOM 533 N N . VAL A 1 72 ? 5.144 0.141 14.658 1.00 97.31 72 VAL A N 1
ATOM 534 C CA . VAL A 1 72 ? 6.602 0.060 14.852 1.00 97.31 72 VAL A CA 1
ATOM 535 C C . VAL A 1 72 ? 7.288 -0.481 13.601 1.00 97.31 72 VAL A C 1
ATOM 537 O O . VAL A 1 72 ? 8.242 0.133 13.133 1.00 97.31 72 VAL A O 1
ATOM 540 N N . VAL A 1 73 ? 6.788 -1.579 13.027 1.00 97.44 73 VAL A N 1
ATOM 541 C CA . VAL A 1 73 ? 7.336 -2.148 11.786 1.00 97.44 73 VAL A CA 1
ATOM 542 C C . VAL A 1 73 ? 7.271 -1.118 10.659 1.00 97.44 73 VAL A C 1
ATOM 544 O O . VAL A 1 73 ? 8.283 -0.848 10.025 1.00 97.44 73 VAL A O 1
ATOM 547 N N . GLN A 1 74 ? 6.122 -0.467 10.466 1.00 97.19 74 GLN A N 1
ATOM 548 C CA . GLN A 1 74 ? 5.944 0.559 9.435 1.00 97.19 74 GLN A CA 1
ATOM 549 C C . GLN A 1 74 ? 6.919 1.732 9.592 1.00 97.19 74 GLN A C 1
ATOM 551 O O . GLN A 1 74 ? 7.478 2.203 8.605 1.00 97.19 74 GLN A O 1
ATOM 556 N N . ALA A 1 75 ? 7.153 2.185 10.827 1.00 97.50 75 ALA A N 1
ATOM 557 C CA . ALA A 1 75 ? 8.110 3.246 11.111 1.00 97.50 75 ALA A CA 1
ATOM 558 C C . ALA A 1 75 ? 9.554 2.812 10.811 1.00 97.50 75 ALA A C 1
ATOM 560 O O . ALA A 1 75 ? 10.283 3.556 10.163 1.00 97.50 75 ALA A O 1
ATOM 561 N N . VAL A 1 76 ? 9.953 1.603 11.224 1.00 98.06 76 VAL A N 1
ATOM 562 C CA . VAL A 1 76 ? 11.288 1.050 10.934 1.00 98.06 76 VAL A CA 1
ATOM 563 C C . VAL A 1 76 ? 11.516 0.939 9.429 1.00 98.06 76 VAL A C 1
ATOM 565 O O . VAL A 1 76 ? 12.563 1.355 8.939 1.00 98.06 76 VAL A O 1
ATOM 568 N N . LEU A 1 77 ? 10.529 0.435 8.687 1.00 98.12 77 LEU A N 1
ATOM 569 C CA . LEU A 1 77 ? 10.628 0.318 7.237 1.00 98.12 77 LEU A CA 1
ATOM 570 C C . LEU A 1 77 ? 10.685 1.694 6.558 1.00 98.12 77 LEU A C 1
ATOM 572 O O . LEU A 1 77 ? 11.533 1.913 5.700 1.00 98.12 77 LEU A O 1
ATOM 576 N N . ALA A 1 78 ? 9.870 2.664 6.983 1.00 97.31 78 ALA A N 1
ATOM 577 C CA . ALA A 1 78 ? 9.954 4.031 6.465 1.00 97.31 78 ALA A CA 1
ATOM 578 C C . ALA A 1 78 ? 11.319 4.684 6.758 1.00 97.31 78 ALA A C 1
ATOM 580 O O . ALA A 1 78 ? 11.863 5.389 5.908 1.00 97.31 78 ALA A O 1
ATOM 581 N N . CYS A 1 79 ? 11.909 4.424 7.929 1.00 97.69 79 CYS A N 1
ATOM 582 C CA . CYS A 1 79 ? 13.275 4.846 8.235 1.00 97.69 79 CYS A CA 1
ATOM 583 C C . CYS A 1 79 ? 14.298 4.172 7.312 1.00 97.69 79 CYS A C 1
ATOM 585 O O . CYS A 1 79 ? 15.191 4.852 6.812 1.00 97.69 79 CYS A O 1
ATOM 587 N N . ALA A 1 80 ? 14.160 2.870 7.044 1.00 96.81 80 ALA A N 1
ATOM 588 C CA . ALA A 1 80 ? 15.026 2.169 6.100 1.00 96.81 80 ALA A CA 1
ATOM 589 C C . ALA A 1 80 ? 14.930 2.772 4.692 1.00 96.81 80 ALA A C 1
ATOM 591 O O . ALA A 1 80 ? 15.959 2.978 4.055 1.00 96.81 80 ALA A O 1
ATOM 592 N N . PHE A 1 81 ? 13.727 3.147 4.245 1.00 96.44 81 PHE A N 1
ATOM 593 C CA . PHE A 1 81 ? 13.543 3.873 2.989 1.00 96.44 81 PHE A CA 1
ATOM 594 C C . PHE A 1 81 ? 14.292 5.207 2.969 1.00 96.44 81 PHE A C 1
ATOM 596 O O . PHE A 1 81 ? 15.009 5.486 2.013 1.00 96.44 81 PHE A O 1
ATOM 603 N N . ALA A 1 82 ? 14.168 6.012 4.027 1.00 95.31 82 ALA A N 1
ATOM 604 C CA . ALA A 1 82 ? 14.846 7.303 4.113 1.00 95.31 82 ALA A CA 1
ATOM 605 C C . ALA A 1 82 ? 16.380 7.166 4.113 1.00 95.31 82 ALA A C 1
ATOM 607 O O . ALA A 1 82 ? 17.065 7.961 3.476 1.00 95.31 82 ALA A O 1
ATOM 608 N N . VAL A 1 83 ? 16.919 6.156 4.803 1.00 95.25 83 VAL A N 1
ATOM 609 C CA . VAL A 1 83 ? 18.367 5.915 4.885 1.00 95.25 83 VAL A CA 1
ATOM 610 C C . VAL A 1 83 ? 18.896 5.328 3.577 1.00 95.25 83 VAL A C 1
ATOM 612 O O . VAL A 1 83 ? 19.750 5.936 2.937 1.00 95.25 83 VAL A O 1
ATOM 615 N N . LEU A 1 84 ? 18.372 4.179 3.143 1.00 93.56 84 LEU A N 1
ATOM 616 C CA . LEU A 1 84 ? 18.866 3.464 1.961 1.00 93.56 84 LEU A CA 1
ATOM 617 C C . LEU A 1 84 ? 18.559 4.221 0.666 1.00 93.56 84 LEU A C 1
ATOM 619 O O . LEU A 1 84 ? 19.403 4.298 -0.222 1.00 93.56 84 LEU A O 1
ATOM 623 N N . GLY A 1 85 ? 17.383 4.844 0.583 1.00 89.50 85 GLY A N 1
ATOM 624 C CA . GLY A 1 85 ? 16.966 5.635 -0.572 1.00 89.50 85 GLY A CA 1
ATOM 625 C C . GLY A 1 85 ? 17.700 6.969 -0.712 1.00 89.50 85 GLY A C 1
ATOM 626 O O . GLY A 1 85 ? 17.535 7.630 -1.725 1.00 89.50 85 GLY A O 1
ATOM 627 N N . SER A 1 86 ? 18.502 7.382 0.273 1.00 88.12 86 SER A N 1
ATOM 628 C CA . SER A 1 86 ? 19.373 8.559 0.141 1.00 88.12 86 SER A CA 1
ATOM 629 C C . SER A 1 86 ? 20.758 8.227 -0.429 1.00 88.12 86 SER A C 1
ATOM 631 O O . SER A 1 86 ? 21.458 9.126 -0.888 1.00 88.12 86 SER A O 1
ATOM 633 N N . GLY A 1 87 ? 21.153 6.948 -0.407 1.00 83.81 87 GLY A N 1
ATOM 634 C CA . GLY A 1 87 ? 22.476 6.489 -0.838 1.00 83.81 87 GLY A CA 1
ATOM 635 C C . GLY A 1 87 ? 22.567 6.039 -2.298 1.00 83.81 87 GLY A C 1
ATOM 636 O O . GLY A 1 87 ? 23.663 5.723 -2.756 1.00 83.81 87 GLY A O 1
ATOM 637 N N . GLY A 1 88 ? 21.450 5.973 -3.028 1.00 79.69 88 GLY A N 1
ATOM 638 C CA . GLY A 1 88 ? 21.445 5.502 -4.412 1.00 79.69 88 GLY A CA 1
ATOM 639 C C . GLY A 1 88 ? 22.064 6.505 -5.386 1.00 79.69 88 GLY A C 1
ATOM 640 O O . GLY A 1 88 ? 22.042 7.721 -5.177 1.00 79.69 88 GLY A O 1
ATOM 641 N N . GLN A 1 89 ? 22.598 6.000 -6.498 1.00 80.75 89 GLN A N 1
ATOM 642 C CA . GLN A 1 89 ? 23.097 6.868 -7.561 1.00 80.75 89 GLN A CA 1
ATOM 643 C C . GLN A 1 89 ? 21.914 7.519 -8.283 1.00 80.75 89 GLN A C 1
ATOM 645 O O . GLN A 1 89 ? 21.005 6.842 -8.770 1.00 80.75 89 GLN A O 1
ATOM 650 N N . ILE A 1 90 ? 21.931 8.846 -8.388 1.00 75.44 90 ILE A N 1
ATOM 651 C CA . ILE A 1 90 ? 20.976 9.566 -9.230 1.00 75.44 90 ILE A CA 1
ATOM 652 C C . ILE A 1 90 ? 21.413 9.371 -10.680 1.00 75.44 90 ILE A C 1
ATOM 654 O O . ILE A 1 90 ? 22.471 9.858 -11.080 1.00 75.44 90 ILE A O 1
ATOM 658 N N . ARG A 1 91 ? 20.603 8.666 -11.475 1.00 71.50 91 ARG A N 1
ATOM 659 C CA . ARG A 1 91 ? 20.799 8.583 -12.925 1.00 71.50 91 ARG A CA 1
ATOM 660 C C . ARG A 1 91 ? 19.729 9.412 -13.634 1.00 71.50 91 ARG A C 1
ATOM 662 O O . ARG A 1 91 ? 18.562 9.361 -13.250 1.00 71.50 91 ARG A O 1
ATOM 669 N N . PRO A 1 92 ? 20.089 10.172 -14.681 1.00 63.72 92 PRO A N 1
ATOM 670 C CA . PRO A 1 92 ? 19.093 10.805 -15.530 1.00 63.72 92 PRO A CA 1
ATOM 671 C C . PRO A 1 92 ? 18.241 9.718 -16.193 1.00 63.72 92 PRO A C 1
ATOM 673 O O . PRO A 1 92 ? 18.754 8.903 -16.958 1.00 63.72 92 PRO A O 1
ATOM 676 N N . CYS A 1 93 ? 16.946 9.703 -15.896 1.00 66.81 93 CYS A N 1
ATOM 677 C CA . CYS A 1 93 ? 15.974 8.922 -16.650 1.00 66.81 93 CYS A CA 1
ATOM 678 C C . CYS A 1 93 ? 15.414 9.754 -17.795 1.00 66.81 93 CYS A C 1
ATOM 680 O O . CYS A 1 93 ? 15.166 10.949 -17.637 1.00 66.81 93 CYS A O 1
ATOM 682 N N . ALA A 1 94 ? 15.110 9.101 -18.911 1.00 58.66 94 ALA A N 1
ATOM 683 C CA . ALA A 1 94 ? 14.503 9.728 -20.080 1.00 58.66 94 ALA A CA 1
ATOM 684 C C . ALA A 1 94 ? 13.002 10.055 -19.910 1.00 58.66 94 ALA A C 1
ATOM 686 O O . ALA A 1 94 ? 12.283 10.097 -20.902 1.00 58.66 94 ALA A O 1
ATOM 687 N N . ALA A 1 95 ? 12.488 10.252 -18.694 1.00 60.97 95 ALA A N 1
ATOM 688 C CA . ALA A 1 95 ? 11.074 10.561 -18.489 1.00 60.97 95 ALA A CA 1
ATOM 689 C C . ALA A 1 95 ? 10.844 12.089 -18.537 1.00 60.97 95 ALA A C 1
ATOM 691 O O . ALA A 1 95 ? 11.473 12.825 -17.772 1.00 60.97 95 ALA A O 1
ATOM 692 N N . PRO A 1 96 ? 9.982 12.596 -19.439 1.00 55.47 96 PRO A N 1
ATOM 693 C CA . PRO A 1 96 ? 9.565 13.989 -19.435 1.00 55.47 96 PRO A CA 1
ATOM 694 C C . PRO A 1 96 ? 8.603 14.206 -18.264 1.00 55.47 96 PRO A C 1
ATOM 696 O O . PRO A 1 96 ? 7.466 13.750 -18.281 1.00 55.47 96 PRO A O 1
ATOM 699 N N . GLY A 1 97 ? 9.066 14.893 -17.229 1.00 59.03 97 GLY A N 1
ATOM 700 C CA . GLY A 1 97 ? 8.232 15.258 -16.094 1.00 59.03 97 GLY A CA 1
ATOM 701 C C . GLY A 1 97 ? 8.936 16.285 -15.228 1.00 59.03 97 GLY A C 1
ATOM 702 O O . GLY A 1 97 ? 10.117 16.131 -14.911 1.00 59.03 97 GLY A O 1
ATOM 703 N N . GLU A 1 98 ? 8.217 17.340 -14.852 1.00 57.88 98 GLU A N 1
ATOM 704 C CA . GLU A 1 98 ? 8.625 18.203 -13.748 1.00 57.88 98 GLU A CA 1
ATOM 705 C C . GLU A 1 98 ? 8.505 17.375 -12.469 1.00 57.88 98 GLU A C 1
ATOM 707 O O . GLU A 1 98 ? 7.439 17.292 -11.863 1.00 57.88 98 GLU A O 1
ATOM 712 N N . GLY A 1 99 ? 9.589 16.693 -12.097 1.00 60.78 99 GLY A N 1
ATOM 713 C CA . GLY A 1 99 ? 9.662 16.005 -10.818 1.00 60.78 99 GLY A CA 1
ATOM 714 C C . GLY A 1 99 ? 9.309 16.991 -9.705 1.00 60.78 99 GLY A C 1
ATOM 715 O O . GLY A 1 99 ? 9.954 18.029 -9.558 1.00 60.78 99 GLY A O 1
ATOM 716 N N . GLY A 1 100 ? 8.266 16.687 -8.937 1.00 74.88 100 GLY A N 1
ATOM 717 C CA . GLY A 1 100 ? 7.772 17.560 -7.883 1.00 74.88 100 GLY A CA 1
ATOM 718 C C . GLY A 1 100 ? 6.252 17.584 -7.757 1.00 74.88 100 GLY A C 1
ATOM 719 O O . GLY A 1 100 ? 5.504 16.944 -8.488 1.00 74.88 100 GLY A O 1
ATOM 720 N N . GLY A 1 101 ? 5.784 18.336 -6.765 1.00 88.69 101 GLY A N 1
ATOM 721 C CA . GLY A 1 101 ? 4.364 18.532 -6.498 1.00 88.69 101 GLY A CA 1
ATOM 722 C C . GLY A 1 101 ? 3.849 17.773 -5.277 1.00 88.69 101 GLY A C 1
ATOM 723 O O . GLY A 1 101 ? 4.413 16.779 -4.817 1.00 88.69 101 GLY A O 1
ATOM 724 N N . VAL A 1 102 ? 2.734 18.273 -4.742 1.00 92.50 102 VAL A N 1
ATOM 725 C CA . VAL A 1 102 ? 2.133 17.792 -3.488 1.00 92.50 102 VAL A CA 1
ATOM 726 C C . VAL A 1 102 ? 1.755 16.313 -3.576 1.00 92.50 102 VAL A C 1
ATOM 728 O O . VAL A 1 102 ? 1.964 15.578 -2.613 1.00 92.50 102 VAL A O 1
ATOM 731 N N . TRP A 1 103 ? 1.242 15.862 -4.728 1.00 92.88 103 TRP A N 1
ATOM 732 C CA . TRP A 1 103 ? 0.879 14.457 -4.918 1.00 92.88 103 TRP A CA 1
ATOM 733 C C . TRP A 1 103 ? 2.099 13.537 -4.894 1.00 92.88 103 TRP A C 1
ATOM 735 O O . TRP A 1 103 ? 2.089 12.549 -4.167 1.00 92.88 103 TRP A O 1
ATOM 745 N N . GLN A 1 104 ? 3.173 13.882 -5.608 1.00 91.38 104 GLN A N 1
ATOM 746 C CA . GLN A 1 104 ? 4.393 13.077 -5.609 1.00 91.38 104 GLN A CA 1
ATOM 747 C C . GLN A 1 104 ? 4.992 12.977 -4.200 1.00 91.38 104 GLN A C 1
ATOM 749 O O . GLN A 1 104 ? 5.354 11.885 -3.766 1.00 91.38 104 GLN A O 1
ATOM 754 N N . THR A 1 105 ? 5.029 14.080 -3.442 1.00 93.31 105 THR A N 1
ATOM 755 C CA . THR A 1 105 ? 5.459 14.054 -2.036 1.00 93.31 105 THR A CA 1
ATOM 756 C C . THR A 1 105 ? 4.555 13.166 -1.181 1.00 93.31 105 THR A C 1
ATOM 758 O O . THR A 1 105 ? 5.057 12.324 -0.436 1.00 93.31 105 THR A O 1
ATOM 761 N N . ALA A 1 106 ? 3.232 13.318 -1.293 1.00 95.38 106 ALA A N 1
ATOM 762 C CA . ALA A 1 106 ? 2.276 12.512 -0.539 1.00 95.38 106 ALA A CA 1
ATOM 763 C C . ALA A 1 106 ? 2.435 11.018 -0.849 1.00 95.38 106 ALA A C 1
ATOM 765 O O . ALA A 1 106 ? 2.510 10.204 0.069 1.00 95.38 106 ALA A O 1
ATOM 766 N N . ARG A 1 107 ? 2.563 10.667 -2.131 1.00 95.38 107 ARG A N 1
ATOM 767 C CA . ARG A 1 107 ? 2.794 9.302 -2.598 1.00 95.38 107 ARG A CA 1
ATOM 768 C C . ARG A 1 107 ? 4.078 8.713 -2.028 1.00 95.38 107 ARG A C 1
ATOM 770 O O . ARG A 1 107 ? 4.039 7.608 -1.497 1.00 95.38 107 ARG A O 1
ATOM 777 N N . THR A 1 108 ? 5.189 9.450 -2.071 1.00 94.88 108 THR A N 1
ATOM 778 C CA . THR A 1 108 ? 6.462 9.007 -1.483 1.00 94.88 108 THR A CA 1
ATOM 779 C C . THR A 1 108 ? 6.327 8.737 0.014 1.00 94.88 108 THR A C 1
ATOM 781 O O . THR A 1 108 ? 6.793 7.706 0.489 1.00 94.88 108 THR A O 1
ATOM 784 N N . VAL A 1 109 ? 5.649 9.613 0.763 1.00 96.19 109 VAL A N 1
ATOM 785 C CA . VAL A 1 109 ? 5.425 9.421 2.207 1.00 96.19 109 VAL A CA 1
ATOM 786 C C . VAL A 1 109 ? 4.540 8.204 2.484 1.00 96.19 109 VAL A C 1
ATOM 788 O O . VAL A 1 109 ? 4.864 7.401 3.357 1.00 96.19 109 VAL A O 1
ATOM 791 N N . LEU A 1 110 ? 3.439 8.048 1.744 1.00 96.94 110 LEU A N 1
ATOM 792 C CA . LEU A 1 110 ? 2.502 6.931 1.907 1.00 96.94 110 LEU A CA 1
ATOM 793 C C . LEU A 1 110 ? 3.149 5.582 1.572 1.00 96.94 110 LEU A C 1
ATOM 795 O O . LEU A 1 110 ? 2.885 4.593 2.253 1.00 96.94 110 LEU A O 1
ATOM 799 N N . ASN A 1 111 ? 4.019 5.558 0.562 1.00 97.81 111 ASN A N 1
ATOM 800 C CA . ASN A 1 111 ? 4.702 4.352 0.107 1.00 97.81 111 ASN A CA 1
ATOM 801 C C . ASN A 1 111 ? 5.990 4.045 0.880 1.00 97.81 111 ASN A C 1
ATOM 803 O O . ASN A 1 111 ? 6.464 2.913 0.800 1.00 97.81 111 ASN A O 1
ATOM 807 N N . ALA A 1 112 ? 6.536 4.994 1.652 1.00 97.50 112 ALA A N 1
ATOM 808 C CA . ALA A 1 112 ? 7.827 4.851 2.326 1.00 97.50 112 ALA A CA 1
ATOM 809 C C . ALA A 1 112 ? 8.000 3.528 3.101 1.00 97.50 112 ALA A C 1
ATOM 811 O O . ALA A 1 112 ? 9.052 2.910 2.947 1.00 97.50 112 ALA A O 1
ATOM 812 N N . PRO A 1 113 ? 7.017 3.023 3.878 1.00 97.69 113 PRO A N 1
ATOM 813 C CA . PRO A 1 113 ? 7.180 1.733 4.545 1.00 97.69 113 PRO A CA 1
ATOM 814 C C . PRO A 1 113 ? 7.365 0.559 3.570 1.00 97.69 113 PRO A C 1
ATOM 816 O O . PRO A 1 113 ? 8.266 -0.256 3.738 1.00 97.69 113 PRO A O 1
ATOM 819 N N . VAL A 1 114 ? 6.550 0.470 2.519 1.00 97.75 114 VAL A N 1
ATOM 820 C CA . VAL A 1 114 ? 6.637 -0.635 1.550 1.00 97.75 114 VAL A CA 1
ATOM 821 C C . VAL A 1 114 ? 7.919 -0.521 0.725 1.00 97.75 114 VAL A C 1
ATOM 823 O O . VAL A 1 114 ? 8.642 -1.504 0.571 1.00 97.75 114 VAL A O 1
ATOM 826 N N . SER A 1 115 ? 8.252 0.691 0.276 1.00 97.44 115 SER A N 1
ATOM 827 C CA . SER A 1 115 ? 9.507 0.977 -0.419 1.00 97.44 115 SER A CA 1
ATOM 828 C C . SER A 1 115 ? 10.726 0.605 0.431 1.00 97.44 115 SER A C 1
ATOM 830 O O . SER A 1 115 ? 11.703 0.068 -0.077 1.00 97.44 115 SER A O 1
ATOM 832 N N . GLY A 1 116 ? 10.680 0.851 1.742 1.00 97.62 116 GLY A N 1
ATOM 833 C CA . GLY A 1 116 ? 11.764 0.503 2.658 1.00 97.62 116 GLY A CA 1
ATOM 834 C C . GLY A 1 116 ? 11.956 -0.997 2.835 1.00 97.62 116 GLY A C 1
ATOM 835 O O . GLY A 1 116 ? 13.094 -1.455 2.893 1.00 97.62 116 GLY A O 1
ATOM 836 N N . ALA A 1 117 ? 10.867 -1.771 2.857 1.00 97.62 117 ALA A N 1
ATOM 837 C CA . ALA A 1 117 ? 10.951 -3.231 2.833 1.00 97.62 117 ALA A CA 1
ATOM 838 C C . ALA A 1 117 ? 11.615 -3.735 1.545 1.00 97.62 117 ALA A C 1
ATOM 840 O O . ALA A 1 117 ? 12.499 -4.588 1.613 1.00 97.62 117 ALA A O 1
ATOM 841 N N . ALA A 1 118 ? 11.243 -3.168 0.394 1.00 96.31 118 ALA A N 1
ATOM 842 C CA . ALA A 1 118 ? 11.845 -3.515 -0.890 1.00 96.31 118 ALA A CA 1
ATOM 843 C C . ALA A 1 118 ? 13.341 -3.168 -0.947 1.00 96.31 118 ALA A C 1
ATOM 845 O O . ALA A 1 118 ? 14.134 -3.984 -1.406 1.00 96.31 118 ALA A O 1
ATOM 846 N N . LEU A 1 119 ? 13.751 -2.006 -0.423 1.00 96.19 119 LEU A N 1
ATOM 847 C CA . LEU A 1 119 ? 15.169 -1.631 -0.356 1.00 96.19 119 LEU A CA 1
ATOM 848 C C . LEU A 1 119 ? 15.972 -2.496 0.618 1.00 96.19 119 LEU A C 1
ATOM 850 O O . LEU A 1 119 ? 17.118 -2.811 0.323 1.00 96.19 119 LEU A O 1
ATOM 854 N N . LEU A 1 120 ? 15.402 -2.893 1.761 1.00 96.69 120 LEU A N 1
ATOM 855 C CA . LEU A 1 120 ? 16.066 -3.824 2.682 1.00 96.69 120 LEU A CA 1
ATOM 856 C C . LEU A 1 120 ? 16.278 -5.193 2.038 1.00 96.69 120 LEU A C 1
ATOM 858 O O . LEU A 1 120 ? 17.358 -5.762 2.171 1.00 96.69 120 LEU A O 1
ATOM 862 N N . TYR A 1 121 ? 15.258 -5.697 1.339 1.00 95.56 121 TYR A N 1
ATOM 863 C CA . TYR A 1 121 ? 15.365 -6.930 0.569 1.00 95.56 121 TYR A CA 1
ATOM 864 C C . TYR A 1 121 ? 16.463 -6.809 -0.490 1.00 95.56 121 TYR A C 1
ATOM 866 O O . TYR A 1 121 ? 17.413 -7.583 -0.479 1.00 95.56 121 T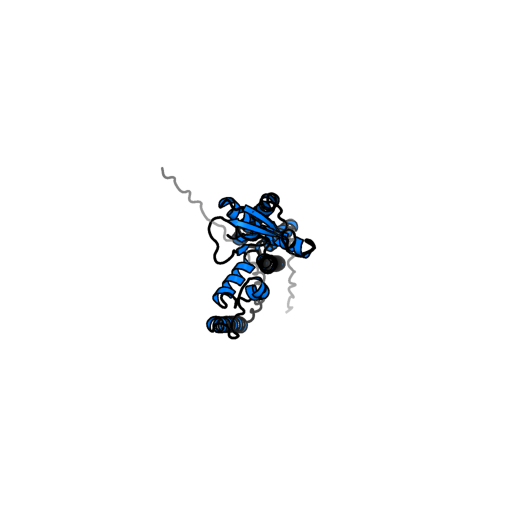YR A O 1
ATOM 874 N N . ALA A 1 122 ? 16.400 -5.772 -1.326 1.00 93.38 122 ALA A N 1
ATOM 875 C CA . ALA A 1 122 ? 17.375 -5.573 -2.385 1.00 93.38 122 ALA A CA 1
ATOM 876 C C . ALA A 1 122 ? 18.807 -5.382 -1.863 1.00 93.38 122 ALA A C 1
ATOM 878 O O . ALA A 1 122 ? 19.740 -5.922 -2.442 1.00 93.38 122 ALA A O 1
ATOM 879 N N . ALA A 1 123 ? 18.995 -4.672 -0.746 1.00 93.94 123 ALA A N 1
ATOM 880 C CA . ALA A 1 123 ? 20.303 -4.540 -0.107 1.00 93.94 123 ALA A CA 1
ATOM 881 C C . ALA A 1 123 ? 20.847 -5.891 0.391 1.00 93.94 123 ALA A C 1
ATOM 883 O O . ALA A 1 123 ? 22.052 -6.124 0.318 1.00 93.94 123 ALA A O 1
ATOM 884 N N . GLY A 1 124 ? 19.973 -6.782 0.875 1.00 94.69 124 GLY A N 1
ATOM 885 C CA . GLY A 1 124 ? 20.334 -8.151 1.251 1.00 94.69 124 GLY A CA 1
ATOM 886 C C . GLY A 1 124 ? 20.777 -9.007 0.061 1.00 94.69 124 GLY A C 1
ATOM 887 O O . GLY A 1 124 ? 21.691 -9.811 0.209 1.00 94.69 124 GLY A O 1
ATOM 888 N N . GLU A 1 125 ? 20.186 -8.773 -1.111 1.00 93.62 125 GLU A N 1
ATOM 889 C CA . GLU A 1 125 ? 20.526 -9.438 -2.379 1.00 93.62 125 GLU A CA 1
ATOM 890 C C . GLU A 1 125 ? 21.689 -8.761 -3.135 1.00 93.62 125 GLU A C 1
ATOM 892 O O . GLU A 1 125 ? 22.040 -9.172 -4.236 1.00 93.62 125 GLU A O 1
ATOM 897 N N . GLY A 1 126 ? 22.300 -7.708 -2.577 1.00 92.25 126 GLY A N 1
ATOM 898 C CA . GLY A 1 126 ? 23.392 -6.977 -3.235 1.00 92.25 126 GLY A CA 1
ATOM 899 C C . GLY A 1 126 ? 22.954 -6.109 -4.422 1.00 92.25 126 GLY A C 1
ATOM 900 O O . GLY A 1 126 ? 23.773 -5.792 -5.280 1.00 92.25 126 GLY A O 1
ATOM 901 N N . GLY A 1 127 ? 21.679 -5.720 -4.471 1.00 90.00 127 GLY A N 1
ATOM 902 C CA . GLY A 1 127 ? 21.087 -4.955 -5.562 1.00 90.00 127 GLY A CA 1
ATOM 903 C C . GLY A 1 127 ? 21.670 -3.555 -5.761 1.00 90.00 127 GLY A C 1
ATOM 904 O O . GLY A 1 127 ? 21.978 -2.834 -4.808 1.00 90.00 127 GLY A O 1
ATOM 905 N N . GLU A 1 128 ? 21.749 -3.129 -7.019 1.00 89.06 128 GLU A N 1
ATOM 906 C CA . GLU A 1 128 ? 22.226 -1.801 -7.403 1.00 89.06 128 GLU A CA 1
ATOM 907 C C . GLU A 1 128 ? 21.068 -0.796 -7.469 1.00 89.06 128 GLU A C 1
ATOM 909 O O . GLU A 1 128 ? 20.145 -0.941 -8.273 1.00 89.06 128 GLU A O 1
ATOM 914 N N . ILE A 1 129 ? 21.114 0.243 -6.629 1.00 88.62 129 ILE A N 1
ATOM 915 C CA . ILE A 1 129 ? 20.038 1.237 -6.490 1.00 88.62 129 ILE A CA 1
ATOM 916 C C . ILE A 1 129 ? 20.249 2.421 -7.445 1.00 88.62 129 ILE A C 1
ATOM 918 O O . ILE A 1 129 ? 21.268 3.117 -7.386 1.00 88.62 129 ILE A O 1
ATOM 922 N N . TYR A 1 130 ? 19.222 2.715 -8.243 1.00 84.12 130 TYR A N 1
ATOM 923 C CA . TYR A 1 130 ? 19.169 3.816 -9.201 1.00 84.12 130 TYR A CA 1
ATOM 924 C C . TYR A 1 130 ? 17.931 4.694 -8.978 1.00 84.12 130 TYR A C 1
ATOM 926 O O . TYR A 1 130 ? 16.798 4.215 -8.988 1.00 84.12 130 TYR A O 1
ATOM 934 N N . HIS A 1 131 ? 18.117 6.006 -8.830 1.00 78.81 131 HIS A N 1
ATOM 935 C CA . HIS A 1 131 ? 16.989 6.934 -8.686 1.00 78.81 131 HIS A CA 1
ATOM 936 C C . HIS A 1 131 ? 16.557 7.532 -10.016 1.00 78.81 131 HIS A C 1
ATOM 938 O O . HIS A 1 131 ? 17.371 8.118 -10.732 1.00 78.81 131 HIS A O 1
ATOM 944 N N . CYS A 1 132 ? 15.255 7.460 -10.287 1.00 73.62 132 CYS A N 1
ATOM 945 C CA . CYS A 1 132 ? 14.616 8.069 -11.438 1.00 73.62 132 CYS A CA 1
ATOM 946 C C . CYS A 1 132 ? 13.946 9.388 -11.033 1.00 73.62 132 CYS A C 1
ATOM 948 O O . CYS A 1 132 ? 12.836 9.419 -10.498 1.00 73.62 132 CYS A O 1
ATOM 950 N N . ALA A 1 133 ? 14.638 10.507 -11.261 1.00 62.75 133 ALA A N 1
ATOM 951 C CA . ALA A 1 133 ? 14.216 11.812 -10.741 1.00 62.75 133 ALA A CA 1
ATOM 952 C C . ALA A 1 133 ? 12.861 12.302 -11.293 1.00 62.75 133 ALA A C 1
ATOM 954 O O . ALA A 1 133 ? 12.097 12.940 -10.572 1.00 62.75 133 ALA A O 1
ATOM 955 N N . ALA A 1 134 ? 12.552 11.989 -12.553 1.00 72.94 134 ALA A N 1
ATOM 956 C CA . ALA A 1 134 ? 11.409 12.556 -13.270 1.00 72.94 134 ALA A CA 1
ATOM 957 C C . ALA A 1 134 ? 10.044 12.134 -12.708 1.00 72.94 134 ALA A C 1
ATOM 959 O O . ALA A 1 134 ? 9.123 12.941 -12.662 1.00 72.94 134 ALA A O 1
ATOM 960 N N . ASN A 1 135 ? 9.913 10.886 -12.257 1.00 79.56 135 ASN A N 1
ATOM 961 C CA . ASN A 1 135 ? 8.662 10.359 -11.717 1.00 79.56 135 ASN A CA 1
ATOM 962 C C . ASN A 1 135 ? 8.799 9.889 -10.268 1.00 79.56 135 ASN A C 1
ATOM 964 O O . ASN A 1 135 ? 7.862 9.293 -9.759 1.00 79.56 135 ASN A O 1
ATOM 968 N N . GLY A 1 136 ? 9.932 10.117 -9.595 1.00 83.38 136 GLY A N 1
ATOM 969 C CA . GLY A 1 136 ? 10.135 9.746 -8.191 1.00 83.38 136 GLY A CA 1
ATOM 970 C C . GLY A 1 136 ? 10.129 8.241 -7.913 1.00 83.38 136 GLY A C 1
ATOM 971 O O . GLY A 1 136 ? 9.884 7.850 -6.771 1.00 83.38 136 GLY A O 1
ATOM 972 N N . THR A 1 137 ? 10.348 7.411 -8.934 1.00 88.50 137 THR A N 1
ATOM 973 C CA . THR A 1 137 ? 10.550 5.968 -8.767 1.00 88.50 137 THR A CA 1
ATOM 974 C C . THR A 1 137 ? 12.029 5.662 -8.523 1.00 88.50 137 THR A C 1
ATOM 976 O O 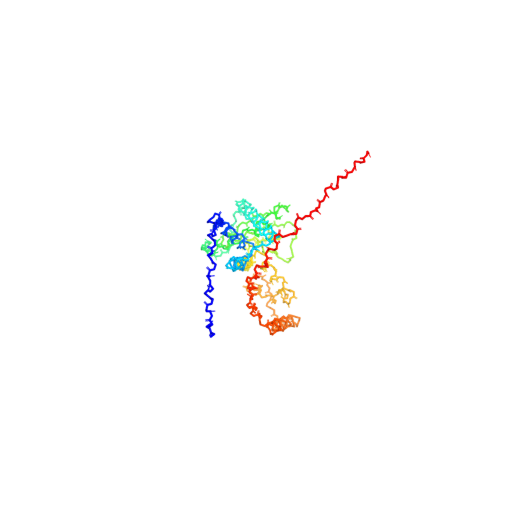. THR A 1 137 ? 12.924 6.380 -8.975 1.00 88.50 137 THR A O 1
ATOM 979 N N . THR A 1 138 ? 12.300 4.595 -7.781 1.00 90.62 138 THR A N 1
ATOM 980 C CA . THR A 1 138 ? 13.647 4.068 -7.554 1.00 90.62 138 THR A CA 1
ATOM 981 C C . THR A 1 138 ? 13.713 2.699 -8.205 1.00 90.62 138 THR A C 1
ATOM 983 O O . THR A 1 138 ? 13.012 1.792 -7.773 1.00 90.62 138 THR A O 1
ATOM 986 N N . ALA A 1 139 ? 14.533 2.542 -9.235 1.00 89.56 139 ALA A N 1
ATOM 987 C CA . ALA A 1 139 ? 14.796 1.239 -9.823 1.00 89.56 139 ALA A CA 1
ATOM 988 C C . ALA A 1 139 ? 15.920 0.555 -9.040 1.00 89.56 139 ALA A C 1
ATOM 990 O O . ALA A 1 139 ? 16.903 1.200 -8.672 1.00 89.56 139 ALA A O 1
ATOM 991 N N . VAL A 1 140 ? 15.793 -0.741 -8.787 1.00 90.25 140 VAL A N 1
ATOM 992 C CA . VAL A 1 140 ? 16.860 -1.535 -8.180 1.00 90.25 140 VAL A CA 1
ATOM 993 C C . VAL A 1 140 ? 17.097 -2.760 -9.036 1.00 90.25 140 VAL A C 1
ATOM 995 O O . VAL A 1 140 ? 16.166 -3.524 -9.290 1.00 90.25 140 VAL A O 1
ATOM 998 N N . ILE A 1 141 ? 18.336 -2.907 -9.497 1.00 88.88 141 ILE A N 1
ATOM 999 C CA . ILE A 1 141 ? 18.745 -4.024 -10.341 1.00 88.88 141 ILE A CA 1
ATOM 1000 C C . ILE A 1 141 ? 19.246 -5.145 -9.439 1.00 88.88 141 ILE A C 1
ATOM 1002 O O . ILE A 1 141 ? 20.166 -4.920 -8.653 1.00 88.88 141 ILE A O 1
ATOM 1006 N N . LEU A 1 142 ? 18.640 -6.324 -9.547 1.00 89.31 142 LEU A N 1
ATOM 1007 C CA . LEU A 1 142 ? 19.107 -7.545 -8.892 1.00 89.31 142 LEU A CA 1
ATOM 1008 C C . LEU A 1 142 ? 19.750 -8.482 -9.916 1.00 89.31 142 LEU A C 1
ATOM 1010 O O . LEU A 1 142 ? 19.351 -8.507 -11.081 1.00 89.31 142 LEU A O 1
ATOM 1014 N N . ASP A 1 143 ? 20.733 -9.258 -9.468 1.00 85.00 143 ASP A N 1
ATOM 1015 C CA . ASP A 1 143 ? 21.468 -10.197 -10.322 1.00 85.00 143 ASP A CA 1
ATOM 1016 C C . ASP A 1 143 ? 20.657 -11.463 -10.623 1.00 85.00 143 ASP A C 1
ATOM 1018 O O . ASP A 1 143 ? 20.766 -12.007 -11.721 1.00 85.00 143 ASP A O 1
ATOM 1022 N N . ASP A 1 144 ? 19.804 -11.875 -9.681 1.00 75.44 144 ASP A N 1
ATOM 1023 C CA . ASP A 1 144 ? 18.939 -13.043 -9.787 1.00 75.44 144 ASP A CA 1
ATOM 1024 C C . ASP A 1 144 ? 17.472 -12.681 -9.498 1.00 75.44 144 ASP A C 1
ATOM 1026 O O . ASP A 1 144 ? 17.108 -12.282 -8.394 1.00 75.44 144 ASP A O 1
ATOM 1030 N N . GLY A 1 145 ? 16.616 -12.914 -10.496 1.00 57.22 145 GLY A N 1
ATOM 1031 C CA . GLY A 1 145 ? 15.212 -13.268 -10.294 1.00 57.22 145 GLY A CA 1
ATOM 1032 C C . GLY A 1 145 ? 14.218 -12.133 -10.042 1.00 57.22 145 GLY A C 1
ATOM 1033 O O . GLY A 1 145 ? 13.963 -11.756 -8.908 1.00 57.22 145 GLY A O 1
ATOM 1034 N N . PHE A 1 146 ? 13.469 -11.776 -11.086 1.00 62.94 146 PHE A N 1
ATOM 1035 C CA . PHE A 1 146 ? 12.028 -11.524 -10.978 1.00 62.94 146 PHE A CA 1
ATOM 1036 C C . PHE A 1 146 ? 11.316 -12.092 -12.209 1.00 62.94 146 PHE A C 1
ATOM 1038 O O . PHE A 1 146 ? 11.908 -12.267 -13.272 1.00 62.94 146 PHE A O 1
ATOM 1045 N N . ALA A 1 147 ? 10.034 -12.432 -12.076 1.00 55.84 147 ALA A N 1
ATOM 1046 C CA . ALA A 1 147 ? 9.259 -12.912 -13.212 1.00 55.84 147 ALA A CA 1
ATOM 1047 C C . ALA A 1 147 ? 9.013 -11.769 -14.223 1.00 55.84 147 ALA A C 1
ATOM 1049 O O . ALA A 1 147 ? 8.574 -10.682 -13.855 1.00 55.84 147 ALA A O 1
ATOM 1050 N N . ARG A 1 148 ? 9.234 -12.061 -15.511 1.00 65.31 148 ARG A N 1
ATOM 1051 C CA . ARG A 1 148 ? 8.856 -11.283 -16.714 1.00 65.31 148 ARG A CA 1
ATOM 1052 C C . ARG A 1 148 ? 9.564 -9.942 -16.978 1.00 65.31 148 ARG A C 1
ATOM 1054 O O . ARG A 1 148 ? 10.012 -9.770 -18.108 1.00 65.31 148 ARG A O 1
ATOM 1061 N N . ALA A 1 149 ? 9.628 -9.004 -16.031 1.00 76.69 149 ALA A N 1
ATOM 1062 C CA . ALA A 1 149 ? 10.230 -7.670 -16.258 1.00 76.69 149 ALA A CA 1
ATOM 1063 C C . ALA A 1 149 ? 10.608 -6.894 -14.978 1.00 76.69 149 ALA A C 1
ATOM 1065 O O . ALA A 1 149 ? 11.358 -5.917 -15.043 1.00 76.69 149 ALA A O 1
ATOM 1066 N N . GLY A 1 150 ? 10.091 -7.309 -13.821 1.00 88.00 150 GLY A N 1
ATOM 1067 C CA . GLY A 1 150 ? 10.280 -6.632 -12.542 1.00 88.00 150 GLY A CA 1
ATOM 1068 C C . GLY A 1 150 ? 8.987 -6.580 -11.733 1.00 88.00 150 GLY A C 1
ATOM 1069 O O . GLY A 1 150 ? 7.977 -7.176 -12.106 1.00 88.00 150 GLY A O 1
ATOM 1070 N N . THR A 1 151 ? 9.012 -5.917 -10.582 1.00 90.81 151 THR A N 1
ATOM 1071 C CA . THR A 1 151 ? 7.833 -5.726 -9.726 1.00 90.81 151 THR A CA 1
ATOM 1072 C C . THR A 1 151 ? 7.944 -4.421 -8.940 1.00 90.81 151 THR A C 1
ATOM 1074 O O . THR A 1 151 ? 8.971 -4.152 -8.309 1.00 90.81 151 THR A O 1
ATOM 1077 N N . MET A 1 152 ? 6.873 -3.622 -8.940 1.00 94.00 152 MET A N 1
ATOM 1078 C CA . MET A 1 152 ? 6.778 -2.388 -8.157 1.00 94.00 152 MET A CA 1
ATOM 1079 C C . MET A 1 152 ? 6.308 -2.639 -6.719 1.00 94.00 152 MET A C 1
ATOM 1081 O O . MET A 1 152 ? 5.222 -3.168 -6.471 1.00 94.00 152 MET A O 1
ATOM 1085 N N . TYR A 1 153 ? 7.082 -2.130 -5.764 1.00 96.19 153 TYR A N 1
ATOM 1086 C CA . TYR A 1 153 ? 6.787 -2.098 -4.336 1.00 96.19 153 TYR A CA 1
ATOM 1087 C C . TYR A 1 153 ? 6.803 -0.653 -3.837 1.00 96.19 153 TYR A C 1
ATOM 1089 O O . TYR A 1 153 ? 7.858 -0.063 -3.594 1.00 96.19 153 TYR A O 1
ATOM 1097 N N . GLY A 1 154 ? 5.622 -0.055 -3.671 1.00 96.56 154 GLY A N 1
ATOM 1098 C CA . GLY A 1 154 ? 5.525 1.352 -3.295 1.00 96.56 154 GLY A CA 1
ATOM 1099 C C . GLY A 1 154 ? 6.092 2.245 -4.400 1.00 96.56 154 GLY A C 1
ATOM 1100 O O . GLY A 1 154 ? 5.454 2.425 -5.428 1.00 96.56 154 GLY A O 1
ATOM 1101 N N . THR A 1 155 ? 7.269 2.834 -4.190 1.00 95.69 155 THR A N 1
ATOM 1102 C CA . THR A 1 155 ? 8.014 3.634 -5.190 1.00 95.69 155 THR A CA 1
ATOM 1103 C C . THR A 1 155 ? 9.252 2.918 -5.734 1.00 95.69 155 THR A C 1
ATOM 1105 O O . THR A 1 155 ? 10.020 3.524 -6.479 1.00 95.69 155 THR A O 1
ATOM 1108 N N . VAL A 1 156 ? 9.490 1.671 -5.326 1.00 94.81 156 VAL A N 1
ATOM 1109 C CA . VAL A 1 156 ? 10.695 0.906 -5.656 1.00 94.81 156 VAL A CA 1
ATOM 1110 C C . VAL A 1 156 ? 10.358 -0.175 -6.674 1.00 94.81 156 VAL A C 1
ATOM 1112 O O . VAL A 1 156 ? 9.592 -1.085 -6.374 1.00 94.81 156 VAL A O 1
ATOM 1115 N N . PHE A 1 157 ? 10.945 -0.086 -7.861 1.00 92.81 157 PHE A N 1
ATOM 1116 C CA . PHE A 1 157 ? 10.819 -1.074 -8.924 1.00 92.81 157 PHE A CA 1
ATOM 1117 C C . PHE A 1 157 ? 12.020 -2.018 -8.887 1.00 92.81 157 PHE A C 1
ATOM 1119 O O . PHE A 1 157 ? 13.141 -1.608 -9.186 1.00 92.81 157 PHE A O 1
ATOM 1126 N N . LEU A 1 158 ? 11.798 -3.268 -8.485 1.00 92.06 158 LEU A N 1
ATOM 1127 C CA . LEU A 1 158 ? 12.835 -4.299 -8.489 1.00 92.06 158 LEU A CA 1
ATOM 1128 C C . LEU A 1 158 ? 12.848 -4.980 -9.861 1.00 92.06 158 LEU A C 1
ATOM 1130 O O . LEU A 1 158 ? 11.802 -5.444 -10.306 1.00 92.06 158 LEU A O 1
ATOM 1134 N N . THR A 1 159 ? 13.993 -5.034 -10.538 1.00 88.56 159 THR A N 1
ATOM 1135 C CA . THR A 1 159 ? 14.108 -5.555 -11.913 1.00 88.56 159 THR A CA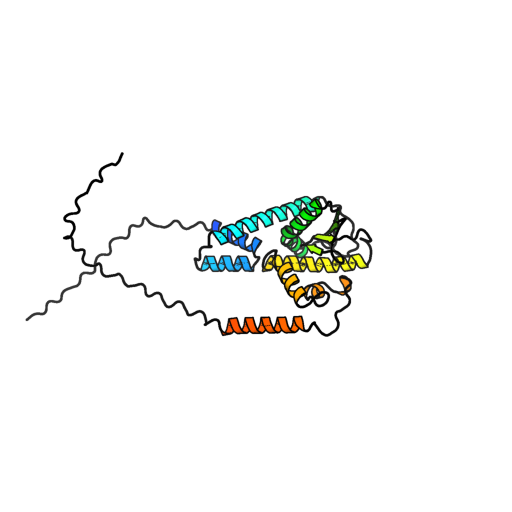 1
ATOM 1136 C C . THR A 1 159 ? 15.444 -6.265 -12.139 1.00 88.56 159 THR A C 1
ATOM 1138 O O . THR A 1 159 ? 16.398 -6.047 -11.400 1.00 88.56 159 THR A O 1
ATOM 1141 N N . ASP A 1 160 ? 15.519 -7.117 -13.159 1.00 85.50 160 ASP A N 1
ATOM 1142 C CA . ASP A 1 160 ? 16.742 -7.780 -13.634 1.00 85.50 160 ASP A CA 1
ATOM 1143 C C . ASP A 1 160 ? 17.361 -7.066 -14.855 1.00 85.50 160 ASP A C 1
ATOM 1145 O O . ASP A 1 160 ? 18.438 -7.430 -15.339 1.00 85.50 160 ASP A O 1
ATOM 1149 N N . GLN A 1 161 ? 16.692 -6.032 -15.380 1.00 66.44 161 GLN A N 1
ATOM 1150 C CA . GLN A 1 161 ? 17.067 -5.410 -16.645 1.00 66.44 161 GLN A CA 1
ATOM 1151 C C . GLN A 1 161 ? 18.279 -4.484 -16.484 1.00 66.44 161 GLN A C 1
ATOM 1153 O O . GLN A 1 161 ? 18.168 -3.265 -16.371 1.00 66.44 161 GLN A O 1
ATOM 1158 N N . ARG A 1 162 ? 19.476 -5.080 -16.567 1.00 63.09 162 ARG A N 1
ATOM 1159 C CA . ARG A 1 162 ? 20.763 -4.375 -16.749 1.00 63.09 162 ARG A CA 1
ATOM 1160 C C . ARG A 1 162 ? 20.854 -3.602 -18.072 1.00 63.09 162 ARG A C 1
ATOM 1162 O O . ARG A 1 162 ? 21.760 -2.789 -18.248 1.00 63.09 162 ARG A O 1
ATOM 1169 N N . ALA A 1 163 ? 19.938 -3.841 -19.006 1.00 47.91 163 ALA A N 1
ATOM 1170 C CA . ALA A 1 163 ? 20.005 -3.329 -20.362 1.00 47.91 163 ALA A CA 1
ATOM 1171 C C . ALA A 1 163 ? 18.944 -2.242 -20.603 1.00 47.91 163 ALA A C 1
ATOM 1173 O O . ALA A 1 163 ? 17.749 -2.487 -20.511 1.00 47.91 163 ALA A O 1
ATOM 1174 N N . GLU A 1 164 ? 19.411 -1.051 -20.982 1.00 62.12 164 GLU A N 1
ATOM 1175 C CA . GLU A 1 164 ? 18.627 0.016 -21.623 1.00 62.12 164 GLU A CA 1
ATOM 1176 C C . GLU A 1 164 ? 17.732 0.898 -20.736 1.00 62.12 164 GLU A C 1
ATOM 1178 O O . GLU A 1 164 ? 16.590 1.203 -21.075 1.00 62.12 164 GLU A O 1
ATOM 1183 N N . THR A 1 165 ? 18.306 1.483 -19.681 1.00 63.00 165 THR A N 1
ATOM 1184 C CA . THR A 1 165 ? 17.678 2.577 -18.905 1.00 63.00 165 THR A CA 1
ATOM 1185 C C . THR A 1 165 ? 17.278 3.813 -19.736 1.00 63.00 165 THR A C 1
ATOM 1187 O O . THR A 1 165 ? 16.591 4.701 -19.232 1.00 63.00 165 THR A O 1
ATOM 1190 N N . GLN A 1 166 ? 17.699 3.892 -21.003 1.00 68.31 166 GLN A N 1
ATOM 1191 C CA . GLN A 1 166 ? 17.461 5.022 -21.906 1.00 68.31 166 GLN A CA 1
ATOM 1192 C C . GLN A 1 166 ? 16.602 4.686 -23.135 1.00 68.31 166 GLN A C 1
ATOM 1194 O O . GLN A 1 166 ? 16.394 5.562 -23.976 1.00 68.31 166 GLN A O 1
ATOM 1199 N N . SER A 1 167 ? 16.089 3.458 -23.280 1.00 78.88 167 SER A N 1
ATOM 1200 C CA . SER A 1 167 ? 15.249 3.144 -24.441 1.00 78.88 167 SER A CA 1
ATOM 1201 C C . SER A 1 167 ? 13.859 3.796 -24.332 1.00 78.88 167 SER A C 1
ATOM 1203 O O . SER A 1 167 ? 13.321 3.956 -23.231 1.00 78.88 167 SER A O 1
ATOM 1205 N N . PRO A 1 168 ? 13.209 4.138 -25.465 1.00 82.06 168 PRO A N 1
ATOM 1206 C CA . PRO A 1 168 ? 11.814 4.585 -25.465 1.00 82.06 168 PRO A CA 1
ATOM 1207 C C . PRO A 1 168 ? 10.862 3.583 -24.798 1.00 82.06 168 PRO A C 1
ATOM 1209 O O . PRO A 1 168 ? 9.874 3.985 -24.187 1.00 82.06 168 PRO A O 1
ATOM 1212 N N . ARG A 1 169 ? 11.181 2.286 -24.891 1.00 82.12 169 ARG A N 1
ATOM 1213 C CA . ARG A 1 169 ? 10.450 1.209 -24.219 1.00 82.12 169 ARG A CA 1
ATOM 1214 C C . ARG A 1 169 ? 10.561 1.324 -22.701 1.00 82.12 169 ARG A C 1
ATOM 1216 O O . ARG A 1 169 ? 9.542 1.264 -22.027 1.00 82.12 169 ARG A O 1
ATOM 1223 N N . MET A 1 170 ? 11.765 1.536 -22.171 1.00 79.88 170 MET A N 1
ATOM 1224 C CA . MET A 1 170 ? 11.972 1.698 -20.731 1.00 79.88 170 MET A CA 1
ATOM 1225 C C . MET A 1 170 ? 11.265 2.939 -20.182 1.00 79.88 170 MET A C 1
ATOM 1227 O O . MET A 1 170 ? 10.762 2.923 -19.064 1.00 79.88 170 MET A O 1
ATOM 1231 N N . ARG A 1 171 ? 11.172 4.013 -20.975 1.00 81.81 171 ARG A N 1
ATOM 1232 C CA . ARG A 1 171 ? 10.390 5.194 -20.591 1.00 81.81 171 ARG A CA 1
ATOM 1233 C C . ARG A 1 171 ? 8.913 4.860 -20.393 1.00 81.81 171 ARG A C 1
ATOM 1235 O O . ARG A 1 171 ? 8.372 5.170 -19.338 1.00 81.81 171 ARG A O 1
ATOM 1242 N N . LYS A 1 172 ? 8.298 4.212 -21.385 1.00 87.12 172 LYS A N 1
ATOM 1243 C CA . LYS A 1 172 ? 6.908 3.749 -21.297 1.00 87.12 172 LYS A CA 1
ATOM 1244 C C . LYS A 1 172 ? 6.710 2.819 -20.097 1.00 87.12 172 LYS A C 1
ATOM 1246 O O . LYS A 1 172 ? 5.818 3.048 -19.287 1.00 87.12 172 LYS A O 1
ATOM 1251 N N . LEU A 1 173 ? 7.622 1.865 -19.911 1.00 87.06 173 LEU A N 1
ATOM 1252 C CA . LEU A 1 173 ? 7.581 0.968 -18.761 1.00 87.06 173 LEU A CA 1
ATOM 1253 C C . LEU A 1 173 ? 7.646 1.753 -17.444 1.00 87.06 173 LEU A C 1
ATOM 1255 O O . LEU A 1 173 ? 6.824 1.549 -16.565 1.00 87.06 173 LEU A O 1
ATOM 1259 N N . SER A 1 174 ? 8.545 2.728 -17.316 1.00 85.62 174 SER A N 1
ATOM 1260 C CA . SER A 1 174 ? 8.640 3.562 -16.113 1.00 85.62 174 SER A CA 1
ATOM 1261 C C . SER A 1 174 ? 7.367 4.378 -15.840 1.00 85.62 174 SER A C 1
ATOM 1263 O O . SER A 1 174 ? 7.014 4.595 -14.681 1.00 85.62 174 SER A O 1
ATOM 1265 N N . GLU A 1 175 ? 6.655 4.824 -16.877 1.00 88.38 175 GLU A N 1
ATOM 1266 C CA . GLU A 1 175 ? 5.353 5.493 -16.742 1.00 88.38 175 GLU A CA 1
ATOM 1267 C C . GLU A 1 175 ? 4.261 4.524 -16.258 1.00 88.38 175 GLU A C 1
ATOM 1269 O O . GLU A 1 175 ? 3.488 4.872 -15.361 1.00 88.38 175 GLU A O 1
ATOM 1274 N N . HIS A 1 176 ? 4.239 3.296 -16.782 1.00 92.81 176 HIS A N 1
ATOM 1275 C CA . HIS A 1 176 ? 3.374 2.214 -16.306 1.00 92.81 176 HIS A CA 1
ATOM 1276 C C . HIS A 1 176 ? 3.632 1.895 -14.823 1.00 92.81 176 HIS A C 1
ATOM 1278 O O . HIS A 1 176 ? 2.727 1.972 -13.988 1.00 92.81 176 HIS A O 1
ATOM 1284 N N . GLU A 1 177 ? 4.894 1.677 -14.463 1.00 91.56 177 GLU A N 1
ATOM 1285 C CA . GLU A 1 177 ? 5.325 1.389 -13.095 1.00 91.56 177 GLU A CA 1
ATOM 1286 C C . GLU A 1 177 ? 5.016 2.552 -12.128 1.00 91.56 177 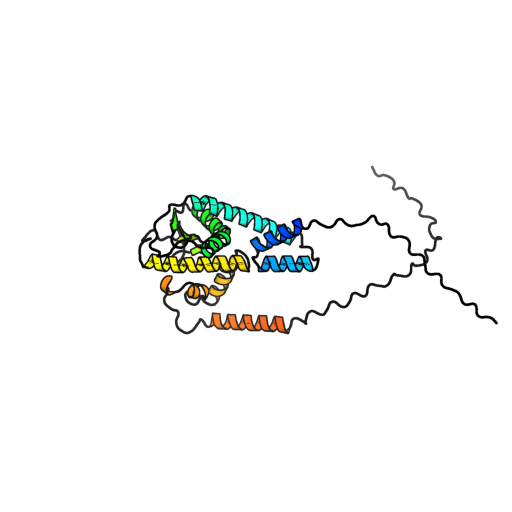GLU A C 1
ATOM 1288 O O . GLU A 1 177 ? 4.578 2.352 -10.989 1.00 91.56 177 GLU A O 1
ATOM 1293 N N . ALA A 1 178 ? 5.152 3.805 -12.574 1.00 91.62 178 ALA A N 1
ATOM 1294 C CA . ALA A 1 178 ? 4.779 4.970 -11.772 1.00 91.62 178 ALA A CA 1
ATOM 1295 C C . ALA A 1 178 ? 3.276 5.013 -11.443 1.00 91.62 178 ALA A C 1
ATOM 1297 O O . ALA A 1 178 ? 2.917 5.418 -10.333 1.00 91.62 178 ALA A O 1
ATOM 1298 N N . ARG A 1 179 ? 2.401 4.555 -12.349 1.00 94.94 179 ARG A N 1
ATOM 1299 C CA . ARG A 1 179 ? 0.958 4.442 -12.072 1.00 94.94 179 ARG A CA 1
ATOM 1300 C C . ARG A 1 179 ? 0.665 3.358 -11.035 1.00 94.94 179 ARG A C 1
ATOM 1302 O O . ARG A 1 179 ? -0.175 3.580 -10.162 1.00 94.94 179 ARG A O 1
ATOM 1309 N N . HIS A 1 180 ? 1.403 2.247 -11.021 1.00 96.62 180 HIS A N 1
ATOM 1310 C CA . HIS A 1 180 ? 1.326 1.291 -9.907 1.00 96.62 180 HIS A CA 1
ATOM 1311 C C . HIS A 1 180 ? 1.764 1.910 -8.577 1.00 96.62 180 HIS A C 1
ATOM 1313 O O . HIS A 1 180 ? 1.163 1.633 -7.538 1.00 96.62 180 HIS A O 1
ATOM 1319 N N . SER A 1 181 ? 2.747 2.812 -8.586 1.00 96.19 181 SER A N 1
ATOM 1320 C CA . SER A 1 181 ? 3.120 3.559 -7.381 1.00 96.19 181 SER A CA 1
ATOM 1321 C C . SER A 1 181 ? 1.976 4.426 -6.839 1.00 96.19 181 SER A C 1
ATOM 1323 O O . SER A 1 181 ? 1.769 4.500 -5.622 1.00 96.19 181 SER A O 1
ATOM 1325 N N . ASP A 1 182 ? 1.196 5.054 -7.726 1.00 96.69 182 ASP A N 1
ATOM 1326 C CA . ASP A 1 182 ? -0.004 5.804 -7.339 1.00 96.69 182 ASP A CA 1
ATOM 1327 C C . ASP A 1 182 ? -1.067 4.876 -6.729 1.00 96.69 182 ASP A C 1
ATOM 1329 O O . ASP A 1 182 ? -1.661 5.203 -5.696 1.00 96.69 182 ASP A O 1
ATOM 1333 N N . GLN A 1 183 ? -1.268 3.692 -7.318 1.00 97.69 183 GLN A N 1
ATOM 1334 C CA . GLN A 1 183 ? -2.193 2.678 -6.803 1.00 97.69 183 GLN A CA 1
ATOM 1335 C C . GLN A 1 183 ? -1.772 2.166 -5.414 1.00 97.69 183 GLN A C 1
ATOM 1337 O O . GLN A 1 183 ? -2.615 2.072 -4.516 1.00 97.69 183 GLN A O 1
ATOM 1342 N N . TRP A 1 184 ? -0.475 1.917 -5.195 1.00 97.75 184 TRP A N 1
ATOM 1343 C CA . TRP A 1 184 ? 0.091 1.581 -3.882 1.00 97.75 184 TRP A CA 1
ATOM 1344 C C . TRP A 1 184 ? -0.215 2.652 -2.832 1.00 97.75 184 TRP A C 1
ATOM 1346 O O . TRP A 1 184 ? -0.666 2.324 -1.728 1.00 97.75 184 TRP A O 1
ATOM 1356 N N . ALA A 1 185 ? -0.015 3.928 -3.169 1.00 97.69 185 ALA A N 1
ATOM 1357 C CA . ALA A 1 185 ? -0.2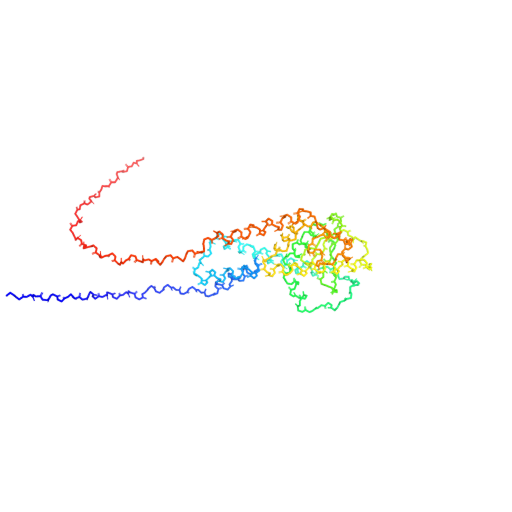38 5.020 -2.228 1.00 97.69 185 ALA A CA 1
ATOM 1358 C C . ALA A 1 185 ? -1.719 5.194 -1.906 1.00 97.69 185 ALA A C 1
ATOM 1360 O O . ALA A 1 185 ? -2.079 5.368 -0.739 1.00 97.69 185 ALA A O 1
ATOM 1361 N N . LEU A 1 186 ? -2.587 5.093 -2.915 1.00 97.88 186 LEU A N 1
ATOM 1362 C CA . LEU A 1 186 ? -4.028 5.159 -2.715 1.00 97.88 186 LEU A CA 1
ATOM 1363 C C . LEU A 1 186 ? -4.524 3.989 -1.852 1.00 97.88 186 LEU A C 1
ATOM 1365 O O . LEU A 1 186 ? -5.264 4.210 -0.893 1.00 97.88 186 LEU A O 1
ATOM 1369 N N . GLY A 1 187 ? -4.073 2.762 -2.127 1.00 97.25 187 GLY A N 1
ATOM 1370 C CA . GLY A 1 187 ? -4.387 1.591 -1.305 1.00 97.25 187 GLY A CA 1
ATOM 1371 C C . GLY A 1 187 ? -3.926 1.768 0.145 1.00 97.25 187 GLY A C 1
ATOM 1372 O O . GLY A 1 187 ? -4.717 1.579 1.076 1.00 97.25 187 GLY A O 1
ATOM 1373 N N . SER A 1 188 ? -2.684 2.225 0.330 1.00 96.44 188 SER A N 1
ATOM 1374 C CA . SER A 1 188 ? -2.093 2.506 1.643 1.00 96.44 188 SER A CA 1
ATOM 1375 C C . SER A 1 188 ? -2.887 3.547 2.427 1.00 96.44 188 SER A C 1
ATOM 1377 O O . SER A 1 188 ? -3.204 3.336 3.600 1.00 96.44 188 SER A O 1
ATOM 1379 N N . LEU A 1 189 ? -3.281 4.640 1.769 1.00 97.44 189 LEU A N 1
ATOM 1380 C CA . LEU A 1 189 ? -4.099 5.689 2.366 1.00 97.44 189 LEU A CA 1
ATOM 1381 C C . LEU A 1 189 ? -5.486 5.176 2.767 1.00 97.44 189 LEU A C 1
ATOM 1383 O O . LEU A 1 189 ? -5.960 5.488 3.858 1.00 97.44 189 LEU A O 1
ATOM 1387 N N . LEU A 1 190 ? -6.154 4.407 1.908 1.00 97.44 190 LEU A N 1
ATOM 1388 C CA . LEU A 1 190 ? -7.535 3.985 2.141 1.00 97.44 190 LEU A CA 1
ATOM 1389 C C . LEU A 1 190 ? -7.642 2.896 3.214 1.00 97.44 190 LEU A C 1
ATOM 1391 O O . LEU A 1 190 ? -8.496 2.996 4.101 1.00 97.44 190 LEU A O 1
ATOM 1395 N N . ALA A 1 191 ? -6.785 1.876 3.146 1.00 95.94 191 ALA A N 1
ATOM 1396 C CA . ALA A 1 191 ? -6.938 0.656 3.938 1.00 95.94 191 ALA A CA 1
ATOM 1397 C C . ALA A 1 191 ? -5.621 0.076 4.496 1.00 95.94 191 ALA A C 1
ATOM 1399 O O . ALA A 1 191 ? -5.630 -1.014 5.071 1.00 95.94 191 ALA A O 1
ATOM 1400 N N . GLY A 1 192 ? -4.511 0.814 4.412 1.00 95.75 192 GLY A N 1
ATOM 1401 C CA . GLY A 1 192 ? -3.205 0.394 4.922 1.00 95.75 192 GLY A CA 1
ATOM 1402 C C . GLY A 1 192 ? -2.327 -0.287 3.863 1.00 95.75 192 GLY A C 1
ATOM 1403 O O . GLY A 1 192 ? -2.797 -0.606 2.770 1.00 95.75 192 GLY A O 1
ATOM 1404 N N . PRO A 1 193 ? -1.040 -0.523 4.171 1.00 95.62 193 PRO A N 1
ATOM 1405 C CA . PRO A 1 193 ? -0.006 -0.902 3.194 1.00 95.62 193 PRO A CA 1
ATOM 1406 C C . PRO A 1 193 ? -0.308 -2.202 2.439 1.00 95.62 193 PRO A C 1
ATOM 1408 O O . PRO A 1 193 ? 0.102 -2.367 1.302 1.00 95.62 193 PRO A O 1
ATOM 1411 N N . ALA A 1 194 ? -1.037 -3.137 3.049 1.00 94.94 194 ALA A N 1
ATOM 1412 C CA . ALA A 1 194 ? -1.349 -4.425 2.437 1.00 94.94 194 ALA A CA 1
ATOM 1413 C C . ALA A 1 194 ? -2.567 -4.378 1.496 1.00 94.94 194 ALA A C 1
ATOM 1415 O O . ALA A 1 194 ? -2.881 -5.382 0.863 1.00 94.94 194 ALA A O 1
ATOM 1416 N N . ALA A 1 195 ? -3.278 -3.248 1.412 1.00 95.38 195 ALA A N 1
ATOM 1417 C CA . ALA A 1 195 ? -4.538 -3.170 0.681 1.00 95.38 195 ALA A CA 1
ATOM 1418 C C . ALA A 1 195 ? -4.357 -3.359 -0.829 1.00 95.38 195 ALA A C 1
ATOM 1420 O O . ALA A 1 195 ? -5.040 -4.190 -1.419 1.00 95.38 195 ALA A O 1
ATOM 1421 N N . PHE A 1 196 ? -3.425 -2.625 -1.441 1.00 96.81 196 PHE A N 1
ATOM 1422 C CA . PHE A 1 196 ? -3.157 -2.744 -2.873 1.00 96.81 196 PHE A CA 1
ATOM 1423 C C . PHE A 1 196 ? -2.703 -4.154 -3.286 1.00 96.81 196 PHE A C 1
ATOM 1425 O O . PHE A 1 196 ? -3.391 -4.737 -4.117 1.00 96.81 196 PHE A O 1
ATOM 1432 N N . PRO A 1 197 ? -1.653 -4.770 -2.701 1.00 96.12 197 PRO A N 1
ATOM 1433 C CA . PRO A 1 197 ? -1.209 -6.094 -3.139 1.00 96.12 197 PRO A CA 1
ATOM 1434 C C . PRO A 1 197 ? -2.275 -7.174 -2.913 1.00 96.12 197 PRO A C 1
ATOM 1436 O O . PRO A 1 197 ? -2.389 -8.093 -3.716 1.00 96.12 197 PRO A O 1
ATOM 1439 N N . ALA A 1 198 ? -3.097 -7.060 -1.862 1.00 93.94 198 ALA A N 1
ATOM 1440 C CA . ALA A 1 198 ? -4.207 -7.984 -1.645 1.00 93.94 198 ALA A CA 1
ATOM 1441 C C . ALA A 1 198 ? -5.302 -7.842 -2.714 1.00 93.94 198 ALA A C 1
ATOM 1443 O O . ALA A 1 198 ? -5.811 -8.851 -3.199 1.00 93.94 198 ALA A O 1
ATOM 1444 N N . LEU A 1 199 ? -5.661 -6.608 -3.084 1.00 96.00 199 LEU A N 1
ATOM 1445 C CA . LEU A 1 199 ? -6.642 -6.347 -4.138 1.00 96.00 199 LEU A CA 1
ATOM 1446 C C . LEU A 1 199 ? -6.108 -6.743 -5.513 1.00 96.00 199 LEU A C 1
ATOM 1448 O O . LEU A 1 199 ? -6.829 -7.390 -6.261 1.00 96.00 199 LEU A O 1
ATOM 1452 N N . TYR A 1 200 ? -4.851 -6.415 -5.811 1.00 95.50 200 TYR A N 1
ATOM 1453 C CA . TYR A 1 200 ? -4.178 -6.809 -7.042 1.00 95.50 200 TYR A CA 1
ATOM 1454 C C . TYR A 1 200 ? -4.137 -8.332 -7.175 1.00 95.50 200 TYR A C 1
ATOM 1456 O O . TYR A 1 200 ? -4.557 -8.862 -8.194 1.00 95.50 200 TYR A O 1
ATOM 1464 N N . ALA A 1 201 ? -3.701 -9.054 -6.135 1.00 93.38 201 ALA A N 1
ATOM 1465 C CA . ALA A 1 201 ? -3.643 -10.514 -6.166 1.00 93.38 201 ALA A CA 1
ATOM 1466 C C . ALA A 1 201 ? -5.035 -11.150 -6.290 1.00 93.38 201 ALA A C 1
ATOM 1468 O O . ALA A 1 201 ? -5.196 -12.148 -6.988 1.00 93.38 201 ALA A O 1
ATOM 1469 N N . ALA A 1 202 ? -6.047 -10.583 -5.625 1.00 92.19 202 ALA A N 1
ATOM 1470 C CA . ALA A 1 202 ? -7.422 -11.038 -5.784 1.00 92.19 202 ALA A CA 1
ATOM 1471 C C . ALA A 1 202 ? -7.922 -10.819 -7.218 1.00 92.19 202 ALA A C 1
ATOM 1473 O O . ALA A 1 202 ? -8.533 -11.724 -7.779 1.00 92.19 202 ALA A O 1
ATOM 1474 N N . ASP A 1 203 ? -7.648 -9.655 -7.812 1.00 93.12 203 ASP A N 1
ATOM 1475 C CA . ASP A 1 203 ? -8.032 -9.358 -9.191 1.00 93.12 203 ASP A CA 1
ATOM 1476 C C . ASP A 1 203 ? -7.292 -10.264 -10.182 1.00 93.12 203 ASP A C 1
ATOM 1478 O O . ASP A 1 203 ? -7.942 -10.869 -11.023 1.00 93.12 203 ASP A O 1
ATOM 1482 N N . GLU A 1 204 ? -5.988 -10.495 -9.998 1.00 92.56 204 GLU A N 1
ATOM 1483 C CA . GLU A 1 204 ? -5.159 -11.378 -10.834 1.00 92.56 204 GLU A CA 1
ATOM 1484 C C . GLU A 1 204 ? -5.671 -12.827 -10.862 1.00 92.56 204 GLU A C 1
ATOM 1486 O O . GLU A 1 204 ? -5.655 -13.483 -11.902 1.00 92.56 204 GLU A O 1
ATOM 1491 N N . VAL A 1 205 ? -6.186 -13.338 -9.736 1.00 89.56 205 VAL A N 1
ATOM 1492 C CA . VAL A 1 205 ? -6.791 -14.683 -9.668 1.00 89.56 205 VAL A CA 1
ATOM 1493 C C . VAL A 1 205 ? -8.024 -14.800 -10.572 1.00 89.56 205 VAL A C 1
ATOM 1495 O O . VAL A 1 205 ? -8.298 -15.875 -11.111 1.00 89.56 205 VAL A O 1
ATOM 1498 N N . PHE A 1 206 ? -8.783 -13.716 -10.743 1.00 89.00 206 PHE A N 1
ATOM 1499 C CA . PHE A 1 206 ? -10.025 -13.705 -11.519 1.00 89.00 206 PHE A CA 1
ATOM 1500 C C . PHE A 1 206 ? -9.838 -13.183 -12.951 1.00 89.00 206 PHE A C 1
ATOM 1502 O O . PHE A 1 206 ? -10.538 -13.625 -13.868 1.00 89.00 206 PHE A O 1
ATOM 1509 N N . PHE A 1 207 ? -8.881 -12.283 -13.139 1.00 91.75 207 PHE A N 1
ATOM 1510 C CA . PHE A 1 207 ? -8.593 -11.528 -14.348 1.00 91.75 207 PHE A CA 1
ATOM 1511 C C . PHE A 1 207 ? -7.070 -11.478 -14.565 1.00 91.75 207 PHE A C 1
ATOM 1513 O O . PHE A 1 207 ? -6.456 -10.440 -14.355 1.00 91.75 207 PHE A O 1
ATOM 1520 N N . PRO A 1 208 ? -6.433 -12.590 -14.968 1.00 91.19 208 PRO A N 1
ATOM 1521 C CA . PRO A 1 208 ? -4.978 -12.667 -15.044 1.00 91.19 208 PRO A CA 1
ATOM 1522 C C . PRO A 1 208 ? -4.375 -11.802 -16.158 1.00 91.19 208 PRO A C 1
ATOM 1524 O O . PRO A 1 208 ? -4.935 -11.686 -17.257 1.00 91.19 208 PRO A O 1
ATOM 1527 N N . GLY A 1 209 ? -3.174 -11.278 -15.905 1.00 90.12 209 GLY A N 1
ATOM 1528 C CA . GLY A 1 209 ? -2.367 -10.526 -16.865 1.00 90.12 209 GLY A CA 1
ATOM 1529 C C . GLY A 1 209 ? -3.070 -9.269 -17.373 1.00 90.12 209 GLY A C 1
ATOM 1530 O O . GLY A 1 209 ? -3.561 -8.463 -16.596 1.00 90.12 209 GLY A O 1
ATOM 1531 N N . ALA A 1 210 ? -3.171 -9.106 -18.694 1.00 92.38 210 ALA A N 1
ATOM 1532 C CA . ALA A 1 210 ? -3.765 -7.910 -19.302 1.00 92.38 210 ALA A CA 1
ATOM 1533 C C . ALA A 1 210 ? -5.268 -7.715 -18.985 1.00 92.38 210 ALA A C 1
ATOM 1535 O O . ALA A 1 210 ? -5.824 -6.639 -19.214 1.00 92.38 210 ALA A O 1
ATOM 1536 N N . TYR A 1 211 ? -5.947 -8.737 -18.448 1.00 91.94 211 TYR A N 1
ATOM 1537 C CA . TYR A 1 211 ? -7.316 -8.596 -17.947 1.00 91.94 211 TYR A CA 1
ATOM 1538 C C . TYR A 1 211 ? -7.395 -7.922 -16.573 1.00 91.94 211 TYR A C 1
ATOM 1540 O O . TYR A 1 211 ? -8.475 -7.451 -16.220 1.00 91.94 211 TYR A O 1
ATOM 1548 N N . ASN A 1 212 ? -6.291 -7.864 -15.828 1.00 93.56 212 ASN A N 1
ATOM 1549 C CA . ASN A 1 212 ? -6.244 -7.291 -14.493 1.00 93.56 212 ASN A CA 1
ATOM 1550 C C . ASN A 1 212 ? -6.553 -5.792 -14.568 1.00 93.56 212 ASN A C 1
ATOM 1552 O O . ASN A 1 212 ? -5.943 -5.037 -15.329 1.00 93.56 212 ASN A O 1
ATOM 1556 N N . HIS A 1 213 ? -7.518 -5.341 -13.777 1.00 95.00 213 HIS A N 1
ATOM 1557 C CA . HIS A 1 213 ? -7.990 -3.962 -13.804 1.00 95.00 213 HIS A CA 1
ATOM 1558 C C . HIS A 1 213 ? -6.912 -2.980 -13.335 1.00 95.00 213 HIS A C 1
ATOM 1560 O O . HIS A 1 213 ? -6.899 -1.829 -13.776 1.00 95.00 213 HIS A O 1
ATOM 1566 N N . PHE A 1 214 ? -5.992 -3.413 -12.469 1.00 96.50 214 PHE A N 1
ATOM 1567 C CA . PHE A 1 214 ? -4.869 -2.589 -12.029 1.00 96.50 214 PHE A CA 1
ATOM 1568 C C . PHE A 1 214 ? -3.810 -2.440 -13.123 1.00 96.50 214 PHE A C 1
ATOM 1570 O O . PHE A 1 214 ? -3.305 -1.332 -13.300 1.00 96.50 214 PHE A O 1
ATOM 1577 N N . GLU A 1 215 ? -3.540 -3.497 -13.892 1.00 94.88 215 GLU A N 1
ATOM 1578 C CA . GLU A 1 215 ? -2.674 -3.457 -15.083 1.00 94.88 215 GLU A CA 1
ATOM 1579 C C . GLU A 1 215 ? -3.269 -2.555 -16.171 1.00 94.88 215 GLU A C 1
ATOM 1581 O O . GLU A 1 215 ? -2.589 -1.700 -16.739 1.00 94.88 215 GLU A O 1
ATOM 1586 N N . GLN A 1 216 ? -4.580 -2.662 -16.412 1.00 95.38 216 GLN A N 1
ATOM 1587 C CA . GLN A 1 216 ? -5.288 -1.787 -17.350 1.00 95.38 216 GLN A CA 1
ATOM 1588 C C . GLN A 1 216 ? -5.237 -0.321 -16.921 1.00 95.38 216 GLN A C 1
ATOM 1590 O O . GLN A 1 216 ? -4.936 0.552 -17.736 1.00 95.38 216 GLN A O 1
ATOM 1595 N N . ALA A 1 217 ? -5.489 -0.042 -15.640 1.00 96.00 217 ALA A N 1
ATOM 1596 C CA . ALA A 1 217 ? -5.395 1.306 -15.087 1.00 96.00 217 ALA A CA 1
ATOM 1597 C C . ALA A 1 217 ? -3.954 1.849 -15.092 1.00 96.00 217 ALA A C 1
ATOM 1599 O O . ALA A 1 217 ? -3.759 3.064 -15.132 1.00 96.00 217 ALA A O 1
ATOM 1600 N N . ALA A 1 218 ? -2.951 0.967 -15.072 1.00 94.94 218 ALA A N 1
ATOM 1601 C CA . ALA A 1 218 ? -1.546 1.311 -15.251 1.00 94.94 218 ALA A CA 1
ATOM 1602 C C . ALA A 1 218 ? -1.133 1.430 -16.728 1.00 94.94 218 ALA A C 1
ATOM 1604 O O . ALA A 1 218 ? 0.007 1.798 -17.000 1.00 94.94 218 ALA A O 1
ATOM 1605 N N . GLY A 1 219 ? -2.045 1.212 -17.680 1.00 94.56 219 GLY A N 1
ATOM 1606 C CA . GLY A 1 219 ? -1.815 1.346 -19.117 1.00 94.56 219 GLY A CA 1
ATOM 1607 C C . GLY A 1 219 ? -1.038 0.165 -19.696 1.00 94.56 219 GLY A C 1
ATOM 1608 O O . GLY A 1 219 ? 0.182 0.089 -19.565 1.00 94.56 219 GLY A O 1
ATOM 1609 N N . LEU A 1 220 ? -1.750 -0.728 -20.387 1.00 92.50 220 LEU A N 1
ATOM 1610 C CA . LEU A 1 220 ? -1.199 -1.974 -20.933 1.00 92.50 220 LEU A CA 1
ATOM 1611 C C . LEU A 1 220 ? -0.081 -1.754 -21.957 1.00 92.50 220 LEU A C 1
ATOM 1613 O O . LEU A 1 220 ? 0.965 -2.390 -21.860 1.00 92.50 220 LEU A O 1
ATOM 1617 N N . GLU A 1 221 ? -0.287 -0.837 -22.909 1.00 91.12 221 GLU A N 1
ATOM 1618 C CA . GLU A 1 221 ? 0.697 -0.552 -23.964 1.00 91.12 221 GLU A CA 1
ATOM 1619 C C . GLU A 1 221 ? 2.031 -0.092 -23.364 1.00 91.12 221 GLU A C 1
ATOM 1621 O O . GLU A 1 221 ? 3.104 -0.494 -23.817 1.00 91.12 221 GLU A O 1
ATOM 1626 N N . ASP A 1 222 ? 1.957 0.719 -22.309 1.00 88.38 222 ASP A N 1
ATOM 1627 C CA . ASP A 1 222 ? 3.135 1.262 -21.651 1.00 88.38 222 ASP A CA 1
ATOM 1628 C C . ASP A 1 222 ? 3.903 0.182 -20.869 1.00 88.38 222 ASP A C 1
ATOM 1630 O O . ASP A 1 222 ? 5.133 0.196 -20.850 1.00 88.38 222 ASP A O 1
ATOM 1634 N N . GLY A 1 223 ? 3.191 -0.807 -20.314 1.00 84.56 223 GLY A N 1
ATOM 1635 C CA . GLY A 1 223 ? 3.770 -2.007 -19.694 1.00 84.56 223 GLY A CA 1
ATOM 1636 C C . GLY A 1 223 ? 4.259 -3.063 -20.696 1.00 84.56 223 GLY A C 1
ATOM 1637 O O . GLY A 1 223 ? 4.865 -4.059 -20.307 1.00 84.56 223 GLY A O 1
ATOM 1638 N N . GLY A 1 224 ? 4.025 -2.862 -21.999 1.00 85.81 224 GLY A N 1
ATOM 1639 C CA . GLY A 1 224 ? 4.385 -3.819 -23.047 1.00 85.81 224 GLY A CA 1
ATOM 1640 C C . GLY A 1 224 ? 3.452 -5.029 -23.141 1.00 85.81 224 GLY A C 1
ATOM 1641 O O . GLY A 1 224 ? 3.863 -6.066 -23.664 1.00 85.81 224 GLY A O 1
ATOM 1642 N N . TYR A 1 225 ? 2.222 -4.908 -22.638 1.00 82.69 225 TYR A N 1
ATOM 1643 C CA . TYR A 1 225 ? 1.175 -5.909 -22.807 1.00 82.69 225 TYR A CA 1
ATOM 1644 C C . TYR A 1 225 ? 0.410 -5.687 -24.110 1.00 82.69 225 TYR A C 1
ATOM 1646 O O . TYR A 1 225 ? 0.041 -4.559 -24.449 1.00 82.69 225 TYR A O 1
ATOM 1654 N N . ASP A 1 226 ? 0.089 -6.785 -24.789 1.00 87.38 226 ASP A N 1
ATOM 1655 C CA . ASP A 1 226 ? -0.927 -6.760 -25.834 1.00 87.38 226 ASP A CA 1
ATOM 1656 C C . ASP A 1 226 ? -2.311 -6.535 -25.199 1.00 87.38 226 ASP A C 1
ATOM 1658 O O . ASP A 1 226 ? -2.595 -7.092 -24.128 1.00 87.38 226 ASP A O 1
ATOM 1662 N N . PRO A 1 227 ? -3.197 -5.747 -25.835 1.00 85.06 227 PRO A N 1
ATOM 1663 C CA . PRO A 1 227 ? -4.569 -5.604 -25.376 1.00 85.06 227 PRO A CA 1
ATOM 1664 C C . PRO A 1 227 ? -5.239 -6.978 -25.241 1.00 85.06 227 PRO A C 1
ATOM 1666 O O . PRO A 1 227 ? -5.106 -7.818 -26.139 1.00 85.06 227 PRO A O 1
ATOM 1669 N N . PRO A 1 228 ? -5.968 -7.236 -24.143 1.00 84.81 228 PRO A N 1
ATOM 1670 C CA . PRO A 1 228 ? -6.665 -8.496 -23.985 1.00 84.81 228 PRO A CA 1
ATOM 1671 C C . PRO A 1 228 ? -7.756 -8.629 -25.063 1.00 84.81 228 PRO A C 1
ATOM 1673 O O . PRO A 1 228 ? -8.378 -7.629 -25.424 1.00 84.81 228 PRO A O 1
ATOM 1676 N N . PRO A 1 229 ? -8.052 -9.845 -25.555 1.00 80.75 229 PRO A N 1
ATOM 1677 C CA . PRO A 1 229 ? -9.202 -10.055 -26.427 1.00 80.75 229 PRO A CA 1
ATOM 1678 C C . PRO A 1 229 ? -10.511 -9.611 -25.749 1.00 80.75 229 PRO A C 1
ATOM 1680 O O . PRO A 1 229 ? -10.658 -9.769 -24.535 1.00 80.75 229 PRO A O 1
ATOM 1683 N N . ASP A 1 230 ? -11.489 -9.147 -26.538 1.00 80.31 230 ASP A N 1
ATOM 1684 C CA . ASP A 1 230 ? -12.732 -8.468 -26.100 1.00 80.31 230 ASP A CA 1
ATOM 1685 C C . ASP A 1 230 ? -13.573 -9.198 -25.031 1.00 80.31 230 ASP A C 1
ATOM 1687 O O . ASP A 1 230 ? -14.469 -8.618 -24.417 1.00 80.31 230 ASP A O 1
ATOM 1691 N N . SER A 1 231 ? -13.336 -10.491 -24.805 1.00 73.00 231 SER A N 1
ATOM 1692 C CA . SER A 1 231 ? -14.084 -11.301 -23.845 1.00 73.00 231 SER A CA 1
ATOM 1693 C C . SER A 1 231 ? -13.240 -11.646 -22.616 1.00 73.00 231 SER A C 1
ATOM 1695 O O . SER A 1 231 ? -12.280 -12.403 -22.757 1.00 73.00 231 SER A O 1
ATOM 1697 N N . PRO A 1 232 ? -13.617 -11.208 -21.394 1.00 77.06 232 PRO A N 1
ATOM 1698 C CA . PRO A 1 232 ? -12.912 -11.611 -20.182 1.00 77.06 232 PRO A CA 1
ATOM 1699 C C . PRO A 1 232 ? -13.008 -13.126 -19.946 1.00 77.06 232 PRO A C 1
ATOM 1701 O O . PRO A 1 232 ? -13.951 -13.772 -20.434 1.00 77.06 232 PRO A O 1
ATOM 1704 N N . PRO A 1 233 ? -12.091 -13.713 -19.160 1.00 81.56 233 PRO A N 1
ATOM 1705 C CA . PRO A 1 233 ? -12.158 -15.119 -18.790 1.00 81.56 233 PRO A CA 1
ATOM 1706 C C . PRO A 1 233 ? -13.503 -15.459 -18.137 1.00 81.56 233 PRO A C 1
ATOM 1708 O O . PRO A 1 233 ? -14.023 -14.715 -17.300 1.00 81.56 233 PRO A O 1
ATOM 1711 N N . ALA A 1 234 ? -14.082 -16.610 -18.491 1.00 80.94 234 ALA A N 1
ATOM 1712 C CA . ALA A 1 234 ? -15.351 -17.058 -17.912 1.00 80.94 234 ALA A CA 1
ATOM 1713 C C . ALA A 1 234 ? -15.282 -17.176 -16.377 1.00 80.94 234 ALA A C 1
ATOM 1715 O O . ALA A 1 234 ? -16.259 -16.867 -15.696 1.00 80.94 234 ALA A O 1
ATOM 1716 N N . ALA A 1 235 ? -14.115 -17.553 -15.843 1.00 75.69 235 ALA A N 1
ATOM 1717 C CA . ALA A 1 235 ? -13.850 -17.634 -14.410 1.00 75.69 235 ALA A CA 1
ATOM 1718 C C . ALA A 1 235 ? -14.030 -16.280 -13.701 1.00 75.69 235 ALA A C 1
ATOM 1720 O O . ALA A 1 235 ? -14.748 -16.217 -12.703 1.00 75.69 235 ALA A O 1
ATOM 1721 N N . GLY A 1 236 ? -13.471 -15.193 -14.247 1.00 79.50 236 GLY A N 1
ATOM 1722 C CA . GLY A 1 236 ? -13.611 -13.854 -13.668 1.00 79.50 236 GLY A CA 1
ATOM 1723 C C . GLY A 1 236 ? -15.060 -13.376 -13.629 1.00 79.50 236 GLY A C 1
ATOM 1724 O O . GLY A 1 236 ? -15.538 -12.892 -12.602 1.00 79.50 236 GLY A O 1
ATOM 1725 N N . ARG A 1 237 ? -15.822 -13.624 -14.704 1.00 81.12 237 ARG A N 1
ATOM 1726 C CA . ARG A 1 237 ? -17.263 -13.314 -14.741 1.00 81.12 237 ARG A CA 1
ATOM 1727 C C . ARG A 1 237 ? -18.044 -14.064 -13.660 1.00 81.12 237 ARG A C 1
ATOM 1729 O O . ARG A 1 237 ? -18.862 -13.466 -12.963 1.00 81.12 237 ARG A O 1
ATOM 1736 N N . LEU A 1 238 ? -17.793 -15.365 -13.509 1.00 84.38 238 LEU A N 1
ATOM 1737 C CA . LEU A 1 238 ? -18.467 -16.193 -12.505 1.00 84.38 238 LEU A CA 1
ATOM 1738 C C . LEU A 1 238 ? -18.102 -15.779 -11.077 1.00 84.38 238 LEU A C 1
ATOM 1740 O O . LEU A 1 238 ? -18.970 -15.781 -10.202 1.00 84.38 238 LEU A O 1
ATOM 1744 N N . ALA A 1 239 ? -16.852 -15.390 -10.838 1.00 81.50 239 ALA A N 1
ATOM 1745 C CA . ALA A 1 239 ? -16.403 -14.920 -9.536 1.00 81.50 239 ALA A CA 1
ATOM 1746 C C . ALA A 1 239 ? -17.085 -13.612 -9.124 1.00 81.50 239 ALA A C 1
ATOM 1748 O O . ALA A 1 239 ? -17.648 -13.542 -8.032 1.00 81.50 239 ALA A O 1
ATOM 1749 N N . VAL A 1 240 ? -17.116 -12.610 -10.011 1.00 81.44 240 VAL A N 1
ATOM 1750 C CA . VAL A 1 240 ? -17.802 -11.334 -9.748 1.00 81.44 240 VAL A CA 1
ATOM 1751 C C . VAL A 1 240 ? -19.284 -11.560 -9.454 1.00 81.44 240 VAL A C 1
ATOM 1753 O O . VAL A 1 240 ? -19.805 -11.024 -8.474 1.00 81.44 240 VAL A O 1
ATOM 1756 N N . LEU A 1 241 ? -19.956 -12.409 -10.240 1.00 84.12 241 LEU A N 1
ATOM 1757 C CA . LEU A 1 241 ? -21.350 -12.782 -9.986 1.00 84.12 241 LEU A CA 1
ATOM 1758 C C . LEU A 1 241 ? -21.519 -13.454 -8.617 1.00 84.12 241 LEU A C 1
ATOM 1760 O O . LEU A 1 241 ? -22.418 -13.089 -7.862 1.00 84.12 241 LEU A O 1
ATOM 1764 N N . SER A 1 242 ? -20.634 -14.390 -8.267 1.00 78.81 242 SER A N 1
ATOM 1765 C CA . SER A 1 242 ? -20.685 -15.118 -6.993 1.00 78.81 242 SER A CA 1
ATOM 1766 C C . SER A 1 242 ? -20.486 -14.192 -5.791 1.00 78.81 242 SER A C 1
ATOM 1768 O O . SER A 1 242 ? -21.241 -14.265 -4.821 1.00 78.81 242 SER A O 1
ATOM 1770 N N . VAL A 1 243 ? -19.513 -13.278 -5.863 1.00 82.25 243 VAL A N 1
ATOM 1771 C CA . VAL A 1 243 ? -19.273 -12.265 -4.825 1.00 82.25 243 VAL A CA 1
ATOM 1772 C C . VAL A 1 243 ? -20.472 -11.324 -4.710 1.00 82.25 243 VAL A C 1
ATOM 1774 O O . VAL A 1 243 ? -20.937 -11.069 -3.600 1.00 82.25 243 VAL A O 1
ATOM 1777 N N . GLY A 1 244 ? -21.023 -10.859 -5.835 1.00 82.38 244 GLY A N 1
ATOM 1778 C CA . GLY A 1 244 ? -22.210 -10.003 -5.855 1.00 82.38 244 GLY A CA 1
ATOM 1779 C C . GLY A 1 244 ? -23.425 -10.662 -5.197 1.00 82.38 244 GLY A C 1
ATOM 1780 O O . GLY A 1 244 ? -24.077 -10.048 -4.351 1.00 82.38 244 GLY A O 1
ATOM 1781 N N . VAL A 1 245 ? -23.687 -11.935 -5.513 1.00 88.06 245 VAL A N 1
ATOM 1782 C CA . VAL A 1 245 ? -24.761 -12.727 -4.890 1.00 88.06 245 VAL A CA 1
ATOM 1783 C C . VAL A 1 245 ? -24.524 -12.891 -3.390 1.00 88.06 245 VAL A C 1
ATOM 1785 O O . VAL A 1 245 ? -25.452 -12.694 -2.606 1.00 88.06 245 VAL A O 1
ATOM 1788 N N . LEU A 1 246 ? -23.295 -13.198 -2.965 1.00 86.38 246 LEU A N 1
ATOM 1789 C CA . LEU A 1 246 ? -22.968 -13.370 -1.549 1.00 86.38 246 LEU A CA 1
ATOM 1790 C C . LEU A 1 246 ? -23.138 -12.063 -0.763 1.00 86.38 246 LEU A C 1
ATOM 1792 O O . LEU A 1 246 ? -23.764 -12.058 0.297 1.00 86.38 246 LEU A O 1
ATOM 1796 N N . VAL A 1 247 ? -22.632 -10.942 -1.284 1.00 84.50 247 VAL A N 1
ATOM 1797 C CA . VAL A 1 247 ? -22.801 -9.619 -0.665 1.00 84.50 247 VAL A CA 1
ATOM 1798 C C . VAL A 1 247 ? -24.284 -9.260 -0.591 1.00 84.50 247 VAL A C 1
ATOM 1800 O O . VAL A 1 247 ? -24.772 -8.938 0.492 1.00 84.50 247 VAL A O 1
ATOM 1803 N N . GLY A 1 248 ? -25.024 -9.400 -1.695 1.00 85.06 248 GLY A N 1
ATOM 1804 C CA . GLY A 1 248 ? -26.469 -9.169 -1.728 1.00 85.06 248 GLY A CA 1
ATOM 1805 C C . GLY A 1 248 ? -27.219 -10.018 -0.700 1.00 85.06 248 GLY A C 1
ATOM 1806 O O . GLY A 1 248 ? -28.030 -9.492 0.062 1.00 85.06 248 GLY A O 1
ATOM 1807 N N . TYR A 1 249 ? -26.880 -11.306 -0.598 1.00 87.31 249 TYR A N 1
ATOM 1808 C CA . TYR A 1 249 ? -27.450 -12.212 0.393 1.00 87.31 249 TYR A CA 1
ATOM 1809 C C . TYR A 1 249 ? -27.112 -11.789 1.825 1.00 87.31 249 TYR A C 1
ATOM 1811 O O . TYR A 1 249 ? -28.009 -11.698 2.655 1.00 87.31 249 TYR A O 1
ATOM 1819 N N . THR A 1 250 ? -25.851 -11.482 2.142 1.00 81.62 250 THR A N 1
ATOM 1820 C CA . THR A 1 250 ? -25.465 -11.066 3.505 1.00 81.62 250 THR A CA 1
ATOM 1821 C C . THR A 1 250 ? -26.111 -9.751 3.936 1.00 81.62 250 THR A C 1
ATOM 1823 O O . THR A 1 250 ? -26.461 -9.603 5.110 1.00 81.62 250 THR A O 1
ATOM 1826 N N . LEU A 1 251 ? -26.313 -8.812 3.008 1.00 81.94 251 LEU A N 1
ATOM 1827 C CA . LEU A 1 251 ? -27.023 -7.562 3.272 1.00 81.94 251 LEU A CA 1
ATOM 1828 C C . LEU A 1 251 ? -28.524 -7.798 3.477 1.00 81.94 251 LEU A C 1
ATOM 1830 O O . LEU A 1 251 ? -29.095 -7.231 4.406 1.00 81.94 251 LEU A O 1
ATOM 1834 N N . ALA A 1 252 ? -29.146 -8.660 2.668 1.00 82.56 252 ALA A N 1
ATOM 1835 C CA . ALA A 1 252 ? -30.568 -8.989 2.776 1.00 82.56 252 ALA A CA 1
ATOM 1836 C C . ALA A 1 252 ? -30.894 -9.858 4.005 1.00 82.56 252 ALA A C 1
ATOM 1838 O O . ALA A 1 252 ? -31.917 -9.660 4.659 1.00 82.56 252 ALA A O 1
ATOM 1839 N N . ALA A 1 253 ? -30.019 -10.810 4.335 1.00 82.44 253 ALA A N 1
ATOM 1840 C CA . ALA A 1 253 ? -30.196 -11.767 5.423 1.00 82.44 253 ALA A CA 1
ATOM 1841 C C . ALA A 1 253 ? -29.663 -11.265 6.769 1.00 82.44 253 ALA A C 1
ATOM 1843 O O . ALA A 1 253 ? -29.981 -11.871 7.791 1.00 82.44 253 ALA A O 1
ATOM 1844 N N . SER A 1 254 ? -28.875 -10.180 6.807 1.00 73.50 254 SER A N 1
ATOM 1845 C CA . SER A 1 254 ? -28.493 -9.531 8.065 1.00 73.50 254 SER A CA 1
ATOM 1846 C C . SER A 1 254 ? -29.763 -9.022 8.739 1.00 73.50 254 SER A C 1
ATOM 1848 O O . SER A 1 254 ? -30.295 -7.996 8.310 1.00 73.50 254 SER A O 1
ATOM 1850 N N . PRO A 1 255 ? -30.271 -9.694 9.792 1.00 61.41 255 PRO A N 1
ATOM 1851 C CA . PRO A 1 255 ? -31.529 -9.321 10.412 1.00 61.41 255 PRO A CA 1
ATOM 1852 C C . PRO A 1 255 ? -31.307 -7.921 10.955 1.00 61.41 255 PRO A C 1
ATOM 1854 O O . PRO A 1 255 ? -30.457 -7.752 11.836 1.00 61.41 255 PRO A O 1
ATOM 1857 N N . GLY A 1 256 ? -31.980 -6.932 10.352 1.00 59.09 256 GLY A N 1
ATOM 1858 C CA . GLY A 1 256 ? -31.710 -5.513 10.561 1.00 59.09 256 GLY A CA 1
ATOM 1859 C C . GLY A 1 256 ? -31.446 -5.276 12.032 1.00 59.09 256 GLY A C 1
ATOM 1860 O O . GLY A 1 256 ? -32.344 -5.547 12.827 1.00 59.09 256 GLY A O 1
ATOM 1861 N N . ARG A 1 257 ? -30.182 -4.932 12.362 1.00 60.03 257 ARG A N 1
ATOM 1862 C CA . ARG A 1 257 ? -29.612 -4.905 13.721 1.00 60.03 257 ARG A CA 1
ATOM 1863 C C . ARG A 1 257 ? -30.722 -4.617 14.710 1.00 60.03 257 ARG A C 1
ATOM 1865 O O . ARG A 1 257 ? -31.111 -3.454 14.841 1.00 60.03 257 ARG A O 1
ATOM 1872 N N . ARG A 1 258 ? -31.273 -5.675 15.325 1.00 62.03 258 ARG A N 1
ATOM 1873 C CA . ARG A 1 258 ? -32.383 -5.525 16.265 1.00 62.03 258 ARG A CA 1
ATOM 1874 C C . ARG A 1 258 ? -31.921 -4.454 17.231 1.00 62.03 258 ARG A C 1
ATOM 1876 O O . ARG A 1 258 ? -30.854 -4.613 17.832 1.00 62.03 258 ARG A O 1
ATOM 1883 N N . ARG A 1 259 ? -32.644 -3.324 17.269 1.00 66.62 259 ARG A N 1
ATOM 1884 C CA . ARG A 1 259 ? -32.370 -2.246 18.223 1.00 66.62 259 ARG A CA 1
ATOM 1885 C C . ARG A 1 259 ? -32.124 -2.951 19.551 1.00 66.62 259 ARG A C 1
ATOM 1887 O O . ARG A 1 259 ? -32.974 -3.775 19.904 1.00 66.62 259 ARG A O 1
ATOM 1894 N N . PRO A 1 260 ? -30.975 -2.734 20.219 1.00 65.56 260 PRO A N 1
ATOM 1895 C CA . PRO A 1 260 ? -30.754 -3.347 21.515 1.00 65.56 260 PRO A CA 1
ATOM 1896 C C . PRO A 1 260 ? -32.000 -3.040 22.332 1.00 65.56 260 PRO A C 1
ATOM 1898 O O . PRO A 1 260 ? -32.363 -1.867 22.468 1.00 65.56 260 PRO A O 1
ATOM 1901 N N . ALA A 1 261 ? -32.721 -4.095 22.729 1.00 74.19 261 ALA A N 1
ATOM 1902 C CA . ALA A 1 261 ? -33.924 -3.930 23.519 1.00 74.19 261 ALA A CA 1
ATOM 1903 C C . ALA A 1 261 ? -33.523 -3.043 24.700 1.00 74.19 261 ALA A C 1
ATOM 1905 O O . ALA A 1 261 ? -32.446 -3.282 25.266 1.00 74.19 261 ALA A O 1
ATOM 1906 N N . PRO A 1 262 ? -34.281 -1.972 24.998 1.00 76.38 262 PRO A N 1
ATOM 1907 C CA . PRO A 1 262 ? -33.940 -1.091 26.098 1.00 76.38 262 PRO A CA 1
ATOM 1908 C C . PRO A 1 262 ? -33.674 -1.975 27.308 1.00 76.38 262 PRO A C 1
ATOM 1910 O O . PRO A 1 262 ? -34.531 -2.765 27.700 1.00 76.38 262 PRO A O 1
ATOM 1913 N N . VAL A 1 263 ? -32.442 -1.917 27.822 1.00 80.38 263 VAL A N 1
ATOM 1914 C CA . VAL A 1 263 ? -32.075 -2.641 29.031 1.00 80.38 263 VAL A CA 1
ATOM 1915 C C . VAL A 1 263 ? -32.944 -2.029 30.112 1.00 80.38 263 VAL A C 1
ATOM 1917 O O . VAL A 1 263 ? -32.652 -0.939 30.606 1.00 80.38 263 VAL A O 1
ATOM 1920 N N . VAL A 1 264 ? -34.054 -2.697 30.420 1.00 79.12 264 VAL A N 1
ATOM 1921 C CA . VAL A 1 264 ? -34.855 -2.401 31.596 1.00 79.12 264 VAL A CA 1
ATOM 1922 C C . VAL A 1 264 ? -33.905 -2.662 32.747 1.00 79.12 264 VAL A C 1
ATOM 1924 O O . VAL A 1 264 ? -33.615 -3.810 33.081 1.00 79.12 264 VAL A O 1
ATOM 1927 N N . ARG A 1 265 ? -33.311 -1.591 33.285 1.00 76.50 265 ARG A N 1
ATOM 1928 C CA . ARG A 1 265 ? -32.584 -1.694 34.543 1.00 76.50 265 ARG A CA 1
ATOM 1929 C C . ARG A 1 265 ? -33.589 -2.281 35.527 1.00 76.50 265 ARG A C 1
ATOM 1931 O O . ARG A 1 265 ? -34.660 -1.683 35.662 1.00 76.50 265 ARG A O 1
ATOM 1938 N N . PRO A 1 266 ? -33.286 -3.423 36.170 1.00 73.25 266 PRO A N 1
ATOM 1939 C CA . PRO A 1 266 ? -34.091 -3.852 37.291 1.00 73.25 266 PRO A CA 1
ATOM 1940 C C . PRO A 1 266 ? -34.194 -2.645 38.216 1.00 73.25 266 PRO A C 1
ATOM 1942 O O . PRO A 1 266 ? -33.175 -2.016 38.532 1.00 73.25 266 PRO A O 1
ATOM 1945 N N . GLY A 1 267 ? -35.428 -2.260 38.547 1.00 80.06 267 GLY A N 1
ATOM 1946 C CA . GLY A 1 267 ? -35.655 -1.243 39.560 1.00 80.06 267 GLY A CA 1
ATOM 1947 C C . GLY A 1 267 ? -34.868 -1.617 40.818 1.00 80.06 267 GLY A C 1
ATOM 1948 O O . GLY A 1 267 ? -34.551 -2.799 40.995 1.00 80.06 267 GLY A O 1
ATOM 1949 N N . PRO A 1 268 ? -34.500 -0.637 41.659 1.00 73.19 268 PRO A N 1
ATOM 1950 C CA . PRO A 1 268 ? -33.830 -0.923 42.918 1.00 73.19 268 PRO A CA 1
ATOM 1951 C C . PRO A 1 268 ? -34.582 -2.062 43.601 1.00 73.19 268 PRO A C 1
ATOM 1953 O O . PRO A 1 268 ? -35.778 -1.935 43.863 1.00 73.19 268 PRO A O 1
ATOM 1956 N N . VAL A 1 269 ? -33.899 -3.196 43.790 1.00 69.88 269 VAL A N 1
ATOM 1957 C CA . VAL A 1 269 ? -34.443 -4.294 44.582 1.00 69.88 269 VAL A CA 1
ATOM 1958 C C . VAL A 1 269 ? -34.773 -3.644 45.920 1.00 69.88 269 VAL A C 1
ATOM 1960 O O . VAL A 1 269 ? -33.853 -3.074 46.520 1.00 69.88 269 VAL A O 1
ATOM 1963 N N . PRO A 1 270 ? -36.054 -3.597 46.336 1.00 68.69 270 PRO A N 1
ATOM 1964 C CA . PRO A 1 270 ? -36.403 -3.030 47.625 1.00 68.69 270 PRO A CA 1
ATOM 1965 C C . PRO A 1 270 ? -35.512 -3.728 48.635 1.00 68.69 270 PRO A C 1
ATOM 1967 O O . PRO A 1 270 ? -35.440 -4.958 48.624 1.00 68.69 270 PRO A O 1
ATOM 1970 N N . ALA A 1 271 ? -34.748 -2.932 49.386 1.00 66.69 271 ALA A N 1
ATOM 1971 C CA . ALA A 1 271 ? -33.818 -3.432 50.377 1.00 66.69 271 ALA A CA 1
ATOM 1972 C C . ALA A 1 271 ? -34.586 -4.449 51.212 1.00 66.69 271 ALA A C 1
ATOM 1974 O O . ALA A 1 271 ? -35.514 -4.079 51.934 1.00 66.69 271 ALA A O 1
ATOM 1975 N N . ALA A 1 272 ? -34.271 -5.731 51.009 1.00 60.88 272 ALA A N 1
ATOM 1976 C CA . ALA A 1 272 ? -34.807 -6.783 51.835 1.00 60.88 272 ALA A CA 1
ATOM 1977 C C . ALA A 1 272 ? -34.457 -6.360 53.252 1.00 60.88 272 ALA A C 1
ATOM 1979 O O . ALA A 1 272 ? -33.287 -6.104 53.549 1.00 60.88 272 ALA A O 1
ATOM 1980 N N . LEU A 1 273 ? -35.517 -6.156 54.029 1.00 61.28 273 LEU A N 1
ATOM 1981 C CA . LEU A 1 273 ? -35.506 -5.786 55.425 1.00 61.28 273 LEU A CA 1
ATOM 1982 C C . LEU A 1 273 ? -34.348 -6.537 56.078 1.00 61.28 273 LEU A C 1
ATOM 1984 O O . LEU A 1 273 ? -34.355 -7.766 56.136 1.00 61.28 273 LEU A O 1
ATOM 1988 N N . HIS A 1 274 ? -33.300 -5.795 56.419 1.00 58.06 274 HIS A N 1
ATOM 1989 C CA . HIS A 1 274 ? -32.106 -6.357 57.014 1.00 58.06 274 HIS A CA 1
ATOM 1990 C C . HIS A 1 274 ? -32.551 -6.883 58.374 1.00 58.06 274 HIS A C 1
ATOM 1992 O O . HIS A 1 274 ? -32.766 -6.094 59.287 1.00 58.06 274 HIS A O 1
ATOM 1998 N N . ASP A 1 275 ? -32.792 -8.189 58.468 1.00 61.03 275 ASP A N 1
ATOM 1999 C CA . ASP A 1 275 ? -33.079 -8.855 59.729 1.00 61.03 275 ASP A CA 1
ATOM 2000 C C . ASP A 1 275 ? -31.782 -8.825 60.555 1.00 61.03 275 ASP A C 1
ATOM 2002 O O . ASP A 1 275 ? -30.803 -9.474 60.168 1.00 61.03 275 ASP A O 1
ATOM 2006 N N . PRO A 1 276 ? -31.698 -8.037 61.643 1.00 58.62 276 PRO A N 1
ATOM 2007 C CA . PRO A 1 276 ? -30.479 -7.916 62.436 1.00 58.62 276 PRO A CA 1
ATOM 2008 C C . PRO A 1 276 ? -30.227 -9.147 63.330 1.00 58.62 276 PRO A C 1
ATOM 2010 O O . PRO A 1 276 ? -29.333 -9.114 64.171 1.00 58.62 276 PRO A O 1
ATOM 2013 N N . GLY A 1 277 ? -31.018 -10.222 63.206 1.00 55.25 277 GLY A N 1
ATOM 2014 C CA . GLY A 1 277 ? -31.057 -11.312 64.184 1.00 55.25 277 GLY A CA 1
ATOM 2015 C C . GLY A 1 277 ? -30.145 -12.526 63.956 1.00 55.25 277 GLY A C 1
ATOM 2016 O O . GLY A 1 277 ? -30.043 -13.352 64.861 1.00 55.25 277 GLY A O 1
ATOM 2017 N N . ALA A 1 278 ? -29.488 -12.687 62.803 1.00 57.00 278 ALA A N 1
ATOM 2018 C CA . ALA A 1 278 ? -28.920 -13.992 62.417 1.00 57.00 278 ALA A CA 1
ATOM 2019 C C . ALA A 1 278 ? -27.407 -14.193 62.658 1.00 57.00 278 ALA A C 1
ATOM 2021 O O . ALA A 1 278 ? -26.850 -15.171 62.163 1.00 57.00 278 ALA A O 1
ATOM 2022 N N . ASP A 1 279 ? -26.733 -13.330 63.428 1.00 51.81 279 ASP A N 1
ATOM 2023 C CA . ASP A 1 279 ? -25.280 -13.438 63.671 1.00 51.81 279 ASP A CA 1
ATOM 2024 C C . ASP A 1 279 ? -24.939 -14.056 65.043 1.00 51.81 279 ASP A C 1
ATOM 2026 O O . ASP A 1 279 ? -24.172 -13.521 65.845 1.00 51.81 279 ASP A O 1
ATOM 2030 N N . ARG A 1 280 ? -25.539 -15.216 65.344 1.00 56.88 280 ARG A N 1
ATOM 2031 C CA . ARG A 1 280 ? -25.096 -16.077 66.451 1.00 56.88 280 ARG A CA 1
ATOM 2032 C C . ARG A 1 280 ? -24.527 -17.383 65.914 1.00 56.88 280 ARG A C 1
ATOM 2034 O O . ARG A 1 280 ? -25.262 -18.307 65.592 1.00 56.88 280 ARG A O 1
ATOM 2041 N N . GLY A 1 281 ? -23.199 -17.466 65.941 1.00 57.69 281 GLY A N 1
ATOM 2042 C CA . GLY A 1 281 ? -22.489 -18.729 66.116 1.00 57.69 281 GLY A CA 1
ATOM 2043 C C . GLY A 1 281 ? -21.888 -19.316 64.847 1.00 57.69 281 GLY A C 1
ATOM 2044 O O . GLY A 1 281 ? -22.406 -20.280 64.292 1.00 57.69 281 GLY A O 1
ATOM 2045 N N . ARG A 1 282 ? -20.707 -18.829 64.454 1.00 58.59 282 ARG A N 1
ATOM 2046 C CA . ARG A 1 282 ? -19.760 -19.673 63.719 1.00 58.59 282 ARG A CA 1
ATOM 2047 C C . ARG A 1 282 ? -18.429 -19.701 64.452 1.00 58.59 282 ARG A C 1
ATOM 2049 O O . ARG A 1 282 ? -17.542 -18.886 64.226 1.00 58.59 282 ARG A O 1
ATOM 2056 N N . GLU A 1 283 ? -18.362 -20.650 65.379 1.00 61.94 283 GLU A N 1
ATOM 2057 C CA . GLU A 1 283 ? -17.159 -21.068 66.084 1.00 61.94 283 GLU A CA 1
ATOM 2058 C C . GLU A 1 283 ? -16.029 -21.383 65.101 1.00 61.94 283 GLU A C 1
ATOM 2060 O O . GLU A 1 283 ? -16.170 -22.125 64.126 1.00 61.94 283 GLU A O 1
ATOM 2065 N N . THR A 1 284 ? -14.884 -20.786 65.392 1.00 61.03 284 THR A N 1
ATOM 2066 C CA . THR A 1 284 ? -13.608 -20.968 64.721 1.00 61.03 284 THR A CA 1
ATOM 2067 C C . THR A 1 284 ? -13.037 -22.351 65.029 1.00 61.03 284 THR A C 1
ATOM 2069 O O . THR A 1 284 ? -12.457 -22.564 66.094 1.00 61.03 284 THR A O 1
ATOM 2072 N N . ALA A 1 285 ? -13.131 -23.283 64.081 1.00 62.03 285 ALA A N 1
ATOM 2073 C CA . ALA A 1 285 ? -12.334 -24.505 64.110 1.00 62.03 285 ALA A CA 1
ATOM 2074 C C . ALA A 1 285 ? -10.926 -24.220 63.558 1.00 62.03 285 ALA A C 1
ATOM 2076 O O . ALA A 1 285 ? -10.730 -23.947 62.374 1.00 62.03 285 ALA A O 1
ATOM 2077 N N . LYS A 1 286 ? -9.945 -24.273 64.460 1.00 64.12 286 LYS A N 1
ATOM 2078 C CA . LYS A 1 286 ? -8.502 -24.157 64.221 1.00 64.12 286 LYS A CA 1
ATOM 2079 C C . LYS A 1 286 ? -7.994 -25.440 63.535 1.00 64.12 286 LYS A C 1
ATOM 2081 O O . LYS A 1 286 ? -8.102 -26.500 64.152 1.00 64.12 286 LYS A O 1
ATOM 2086 N N . PRO A 1 287 ? -7.432 -25.409 62.311 1.00 63.09 287 PRO A N 1
ATOM 2087 C CA . PRO A 1 287 ? -6.846 -26.609 61.731 1.00 63.09 287 PRO A CA 1
ATOM 2088 C C . PRO A 1 287 ? -5.505 -26.910 62.407 1.00 63.09 287 PRO A C 1
ATOM 2090 O O . PRO A 1 287 ? -4.599 -26.075 62.460 1.00 63.09 287 PRO A O 1
ATOM 2093 N N . ALA A 1 288 ? -5.419 -28.118 62.961 1.00 64.38 288 ALA A N 1
ATOM 2094 C CA . ALA A 1 288 ? -4.212 -28.697 63.522 1.00 64.38 288 ALA A CA 1
ATOM 2095 C C . ALA A 1 288 ? -3.152 -28.901 62.430 1.00 64.38 288 ALA A C 1
ATOM 2097 O O . ALA A 1 288 ? -3.455 -29.330 61.316 1.00 64.38 288 ALA A O 1
ATOM 2098 N N . GLY A 1 289 ? -1.904 -28.593 62.779 1.00 63.59 289 GLY A N 1
ATOM 2099 C CA . GLY A 1 289 ? -0.749 -28.777 61.915 1.00 63.59 289 GLY A CA 1
ATOM 2100 C C . GLY A 1 289 ? -0.515 -30.236 61.529 1.00 63.59 289 GLY A C 1
ATOM 2101 O O . GLY A 1 289 ? -0.835 -31.167 62.272 1.00 63.59 289 GLY A O 1
ATOM 2102 N N . ARG A 1 290 ? 0.119 -30.419 60.373 1.00 62.31 290 ARG A N 1
ATOM 2103 C CA . ARG A 1 290 ? 0.852 -31.637 60.045 1.00 62.31 290 ARG A CA 1
ATOM 2104 C C . ARG A 1 290 ? 2.301 -31.280 59.743 1.00 62.31 290 ARG A C 1
ATOM 2106 O O . ARG A 1 290 ? 2.573 -30.261 59.113 1.00 62.31 290 ARG A O 1
ATOM 2113 N N . ARG A 1 291 ? 3.156 -32.115 60.326 1.00 64.12 291 ARG A N 1
ATOM 2114 C CA . ARG A 1 291 ? 4.607 -32.193 60.178 1.00 64.12 291 ARG A CA 1
ATOM 2115 C C . ARG A 1 291 ? 4.989 -32.644 58.776 1.00 64.12 291 ARG A C 1
ATOM 2117 O O . ARG A 1 291 ? 4.150 -33.342 58.160 1.00 64.12 291 ARG A O 1
#